Protein AF-A0A428SCX5-F1 (afdb_monomer_lite)

Radius of gyration: 56.38 Å; chains: 1; bounding box: 115×60×187 Å

Secondary structure (DSSP, 8-state):
---SHHHHHHHHHHHHHHHHHHHHHHH---TTGGGS-HHHHHHHHHH-TTTTS--TT---S-THHHH-HHHHHHHHHHHHHHHHHHHTTS---GGG----------PPPP-------------PPP---PPPPP------------PPPTHHHHHHHHHHHHHHHHHHHHHHHHHHHHHHHHHHHHHHHHHHHHHHHHHHHHHHHHHHHHHHHHHHHHHHHHHHHHHHHHHHHHHHHHHHHHHHHHHHHHHHHHHHHHHHHHHHHHHHHHHHHHHHHHHHHHTT-S-TT--HHHHHHHHHHHHHHHTT--

Organism: NCBI:txid131363

Sequence (310 aa):
MPTSASEQNTLLRARQLQRLNEKNEKEGPLPFIDKLMPEDLQLANLLEPNWKVVPEGEVDVPEEWTKRSGSLTSTLTHFRKSVKLLVNNQELPLDDIPETIEHISPEPTQTREGDKEGGNGYEGPLIEFSEPPKPTTRQGKAKTGASPSAKTFQDVLEANKEHQRRREVEGANHERQRRLEVEKQLADTTGKLRDLDLQWSGEKRALNDKLSQVSKELDKNTGERDQAIDRLNQATIQLYQTKDKLSQTTILLDETKKQLDNMTTELDQVKQAKERGEQRRQQGQIDPLLTDENYETLRMMMSKCKGRQG

pLDDT: mean 78.36, std 21.81, range [30.95, 98.38]

Structure (mmCIF, N/CA/C/O backbone):
data_AF-A0A428SCX5-F1
#
_entry.id   AF-A0A428SCX5-F1
#
loop_
_atom_site.group_PDB
_atom_site.id
_atom_site.type_symbol
_atom_site.label_atom_id
_atom_site.label_alt_id
_atom_site.label_comp_id
_atom_site.label_asym_id
_atom_site.label_entity_id
_atom_site.label_seq_id
_atom_site.pdbx_PDB_ins_code
_atom_site.Cartn_x
_atom_site.Cartn_y
_atom_site.Cartn_z
_atom_site.occupancy
_atom_site.B_iso_or_equiv
_atom_site.auth_seq_id
_atom_site.auth_comp_id
_atom_site.auth_asym_id
_atom_site.auth_atom_id
_atom_site.pdbx_PDB_model_num
ATOM 1 N N . MET A 1 1 ? -20.070 -6.154 -3.622 1.00 37.72 1 MET A N 1
ATOM 2 C CA . MET A 1 1 ? -20.464 -7.173 -4.619 1.00 37.72 1 MET A CA 1
ATOM 3 C C . MET A 1 1 ? -19.347 -7.235 -5.651 1.00 37.72 1 MET A C 1
ATOM 5 O O . MET A 1 1 ? -19.092 -6.183 -6.223 1.00 37.72 1 MET A O 1
ATOM 9 N N . PRO A 1 2 ? -18.641 -8.364 -5.838 1.00 45.22 2 PRO A N 1
ATOM 10 C CA . PRO A 1 2 ? -17.605 -8.480 -6.870 1.00 45.22 2 PRO A CA 1
ATOM 11 C C . PRO A 1 2 ? -18.250 -8.341 -8.255 1.00 45.22 2 PRO A C 1
ATOM 13 O O . PRO A 1 2 ? -19.275 -8.966 -8.533 1.00 45.22 2 PRO A O 1
ATOM 16 N N . THR A 1 3 ? -17.698 -7.460 -9.083 1.00 60.25 3 THR A N 1
ATOM 17 C CA . THR A 1 3 ? -18.345 -6.886 -10.273 1.00 60.25 3 THR A CA 1
ATOM 18 C C . THR A 1 3 ? -17.913 -7.530 -11.593 1.00 60.25 3 THR A C 1
ATOM 20 O O . THR A 1 3 ? -18.477 -7.196 -12.633 1.00 60.25 3 THR A O 1
ATOM 23 N N . SER A 1 4 ? -16.984 -8.495 -11.589 1.00 75.38 4 SER A N 1
ATOM 24 C CA . SER A 1 4 ? -16.571 -9.210 -12.807 1.00 75.38 4 SER A CA 1
ATOM 25 C C . SER A 1 4 ? -16.445 -10.730 -12.623 1.00 75.38 4 SER A C 1
ATOM 27 O O . SER A 1 4 ? -16.088 -11.230 -11.558 1.00 75.38 4 SER A O 1
ATOM 29 N N . ALA A 1 5 ? -16.706 -11.499 -13.688 1.00 79.62 5 ALA A N 1
ATOM 30 C CA . ALA A 1 5 ? -16.552 -12.962 -13.679 1.00 79.62 5 ALA A CA 1
ATOM 31 C C . ALA A 1 5 ? -15.101 -13.402 -13.371 1.00 79.62 5 ALA A C 1
ATOM 33 O O . ALA A 1 5 ? -14.867 -14.482 -12.830 1.00 79.62 5 ALA A O 1
ATOM 34 N N . SER A 1 6 ? -14.128 -12.541 -13.689 1.00 79.88 6 SER A N 1
ATOM 35 C CA . SER A 1 6 ? -12.705 -12.736 -13.392 1.00 79.88 6 SER A CA 1
ATOM 36 C C . SER A 1 6 ? -12.404 -12.636 -11.890 1.00 79.88 6 SER A C 1
ATOM 38 O O . SER A 1 6 ? -11.691 -13.478 -11.337 1.00 79.88 6 SER A O 1
ATOM 40 N N . GLU A 1 7 ? -12.998 -11.653 -11.203 1.00 84.06 7 GLU A N 1
ATOM 41 C CA . GLU A 1 7 ? -12.914 -11.516 -9.742 1.00 84.06 7 GLU A CA 1
ATOM 42 C C . GLU A 1 7 ? -13.479 -12.747 -9.044 1.00 84.06 7 GLU A C 1
ATOM 44 O O . GLU A 1 7 ? -12.801 -13.352 -8.220 1.00 84.06 7 GLU A O 1
ATOM 49 N N . GLN A 1 8 ? -14.685 -13.172 -9.429 1.00 84.25 8 GLN A N 1
ATOM 50 C CA . GLN A 1 8 ? -15.336 -14.342 -8.835 1.00 84.25 8 GLN A CA 1
ATOM 51 C C . GLN A 1 8 ? -14.493 -15.614 -8.996 1.00 84.25 8 GLN A C 1
ATOM 53 O O . GLN A 1 8 ? -14.392 -16.407 -8.062 1.00 84.25 8 GLN A O 1
ATOM 58 N N . ASN A 1 9 ? -13.834 -15.794 -10.148 1.00 87.38 9 ASN A N 1
ATOM 59 C CA . ASN A 1 9 ? -12.917 -16.915 -10.351 1.00 87.38 9 ASN A CA 1
ATOM 60 C C . ASN A 1 9 ? -11.699 -16.819 -9.424 1.00 87.38 9 ASN A C 1
ATOM 62 O O . ASN A 1 9 ? -11.298 -17.812 -8.829 1.00 87.38 9 ASN A O 1
ATOM 66 N N . THR A 1 10 ? -11.138 -15.622 -9.259 1.00 89.62 10 THR A N 1
ATOM 67 C CA . THR A 1 10 ? -9.970 -15.397 -8.397 1.00 89.62 10 THR A CA 1
ATOM 68 C C . THR A 1 10 ? -10.292 -15.669 -6.925 1.00 89.62 10 THR A C 1
ATOM 70 O O . THR A 1 10 ? -9.518 -16.350 -6.255 1.00 89.62 10 THR A O 1
ATOM 73 N N . LEU A 1 11 ? -11.460 -15.227 -6.445 1.00 89.44 11 LEU A N 1
ATOM 74 C CA . LEU A 1 11 ? -11.959 -15.519 -5.095 1.00 89.44 11 LEU A CA 1
ATOM 75 C C . LEU A 1 11 ? -12.198 -17.023 -4.893 1.00 89.44 11 LEU A C 1
ATOM 77 O O . LEU A 1 11 ? -11.752 -17.604 -3.906 1.00 89.44 11 LEU A O 1
ATOM 81 N N . LEU A 1 12 ? -12.812 -17.693 -5.873 1.00 90.06 12 LEU A N 1
ATOM 82 C CA . LEU A 1 12 ? -12.952 -19.151 -5.869 1.00 90.06 12 LEU A CA 1
ATOM 83 C C . LEU A 1 12 ? -11.586 -19.849 -5.760 1.00 90.06 12 LEU A C 1
ATOM 85 O O . LEU A 1 12 ? -11.424 -20.774 -4.963 1.00 90.06 12 LEU A O 1
ATOM 89 N N . ARG A 1 13 ? -10.584 -19.403 -6.530 1.00 91.44 13 ARG A N 1
ATOM 90 C CA . ARG A 1 13 ? -9.229 -19.968 -6.462 1.00 91.44 13 ARG A CA 1
ATOM 91 C C . ARG A 1 13 ? -8.576 -19.747 -5.103 1.00 91.44 13 ARG A C 1
ATOM 93 O O . ARG A 1 13 ? -7.965 -20.688 -4.610 1.00 91.44 13 ARG A O 1
ATOM 100 N N . ALA A 1 14 ? -8.745 -18.579 -4.482 1.00 91.62 14 ALA A N 1
ATOM 101 C CA . ALA A 1 14 ? -8.250 -18.326 -3.127 1.00 91.62 14 ALA A CA 1
ATOM 102 C C . ALA A 1 14 ? -8.775 -19.380 -2.136 1.00 91.62 14 ALA A C 1
ATOM 104 O O . ALA A 1 14 ? -7.983 -20.061 -1.479 1.00 91.62 14 ALA A O 1
ATOM 105 N N . ARG A 1 15 ? -10.096 -19.615 -2.131 1.00 91.25 15 ARG A N 1
ATOM 106 C CA . ARG A 1 15 ? -10.721 -20.627 -1.263 1.00 91.25 15 ARG A CA 1
ATOM 107 C C . ARG A 1 15 ? -10.217 -22.039 -1.547 1.00 91.25 15 ARG A C 1
ATOM 109 O O . ARG A 1 15 ? -9.933 -22.795 -0.621 1.00 91.25 15 ARG A O 1
ATOM 116 N N . GLN A 1 16 ? -10.076 -22.406 -2.821 1.00 92.31 16 GLN A N 1
ATOM 117 C CA . GLN A 1 16 ? -9.578 -23.728 -3.214 1.00 92.31 16 GLN A CA 1
ATOM 118 C C . GLN A 1 16 ? -8.120 -23.962 -2.790 1.00 92.31 16 GLN A C 1
ATOM 120 O O . GLN A 1 16 ? -7.786 -25.069 -2.374 1.00 92.31 16 GLN A O 1
ATOM 125 N N . LEU A 1 17 ? -7.253 -22.947 -2.859 1.00 93.19 17 LEU A N 1
ATOM 126 C CA . LEU A 1 17 ? -5.857 -23.058 -2.414 1.00 93.19 17 LEU A CA 1
ATOM 127 C C . LEU A 1 17 ? -5.756 -23.249 -0.895 1.00 93.19 17 LEU A C 1
ATOM 129 O O . LEU A 1 17 ? -4.982 -24.084 -0.431 1.00 93.19 17 LEU A O 1
ATOM 133 N N . GLN A 1 18 ? -6.584 -22.546 -0.121 1.00 91.81 18 GLN A N 1
ATOM 134 C CA . GLN A 1 18 ? -6.640 -22.718 1.335 1.00 91.81 18 GLN A CA 1
ATOM 135 C C . GLN A 1 18 ? -7.150 -24.108 1.729 1.00 91.81 18 GLN A C 1
ATOM 137 O O . GLN A 1 18 ? -6.578 -24.746 2.611 1.00 91.81 18 GLN A O 1
ATOM 142 N N . ARG A 1 19 ? -8.171 -24.623 1.031 1.00 90.38 19 ARG A N 1
ATOM 143 C CA . ARG A 1 19 ? -8.660 -25.997 1.233 1.00 90.38 19 ARG A CA 1
ATOM 144 C C . ARG A 1 19 ? -7.627 -27.046 0.853 1.00 90.38 19 ARG A C 1
ATOM 146 O O . ARG A 1 19 ? -7.509 -28.047 1.550 1.00 90.38 19 ARG A O 1
ATOM 153 N N . LEU A 1 20 ? -6.865 -26.827 -0.222 1.00 90.38 20 LEU A N 1
ATOM 154 C CA . LEU A 1 20 ? -5.768 -27.720 -0.598 1.00 90.38 20 LEU A CA 1
ATOM 155 C C . LEU A 1 20 ? -4.725 -27.801 0.530 1.00 90.38 20 LEU A C 1
ATOM 157 O O . LEU A 1 20 ? -4.280 -28.900 0.858 1.00 90.38 20 LEU A O 1
ATOM 161 N N . ASN A 1 21 ? -4.381 -26.669 1.154 1.00 90.69 21 ASN A N 1
ATOM 162 C CA . ASN A 1 21 ? -3.456 -26.650 2.287 1.00 90.69 21 ASN A CA 1
ATOM 163 C C . ASN A 1 21 ? -4.035 -27.332 3.536 1.00 90.69 21 ASN A C 1
ATOM 165 O O . ASN A 1 21 ? -3.363 -28.158 4.144 1.00 90.69 21 ASN A O 1
ATOM 169 N N . GLU A 1 22 ? -5.300 -27.075 3.883 1.00 91.38 22 GLU A N 1
ATOM 170 C CA . GLU A 1 22 ? -5.954 -27.773 5.001 1.00 91.38 22 GLU A CA 1
ATOM 171 C C . GLU A 1 22 ? -6.012 -29.292 4.763 1.00 91.38 22 GLU A C 1
ATOM 173 O O . GLU A 1 22 ? -5.801 -30.089 5.678 1.00 91.38 22 GLU A O 1
ATOM 178 N N . LYS A 1 23 ? -6.268 -29.713 3.520 1.00 88.62 23 LYS A N 1
ATOM 179 C CA . LYS A 1 23 ? -6.262 -31.127 3.140 1.00 88.62 23 LYS A CA 1
ATOM 180 C C . LYS A 1 23 ? -4.872 -31.743 3.298 1.00 88.62 23 LYS A C 1
ATOM 182 O O . LYS A 1 23 ? -4.767 -32.846 3.819 1.00 88.62 23 LYS A O 1
ATOM 187 N N . ASN A 1 24 ? -3.820 -31.021 2.918 1.00 89.56 24 ASN A N 1
ATOM 188 C CA . ASN A 1 24 ? -2.435 -31.437 3.136 1.00 89.56 24 ASN A CA 1
ATOM 189 C C . ASN A 1 24 ? -2.092 -31.600 4.627 1.00 89.56 24 ASN A C 1
ATOM 191 O O . ASN A 1 24 ? -1.436 -32.562 5.014 1.00 89.56 24 ASN A O 1
ATOM 195 N N . GLU A 1 25 ? -2.571 -30.697 5.482 1.00 89.19 25 GLU A N 1
ATOM 196 C CA . GLU A 1 25 ? -2.367 -30.795 6.933 1.00 89.19 25 GLU A CA 1
ATOM 197 C C . GLU A 1 25 ? -3.101 -31.996 7.555 1.00 89.19 25 GLU A C 1
ATOM 199 O O . GLU A 1 25 ? -2.597 -32.601 8.501 1.00 89.19 25 GLU A O 1
ATOM 204 N N . LYS A 1 26 ? -4.276 -32.365 7.025 1.00 88.50 26 LYS A N 1
ATOM 205 C CA . LYS A 1 26 ? -5.100 -33.472 7.545 1.00 88.50 26 LYS A CA 1
ATOM 206 C C . LYS A 1 26 ? -4.722 -34.846 6.992 1.00 88.50 26 LYS A C 1
ATOM 208 O O . LYS A 1 26 ? -4.730 -35.821 7.737 1.00 88.50 26 LYS A O 1
ATOM 213 N N . GLU A 1 27 ? -4.451 -34.937 5.693 1.00 85.19 27 GLU A N 1
ATOM 214 C CA . GLU A 1 27 ? -4.239 -36.204 4.975 1.00 85.19 27 GLU A CA 1
ATOM 215 C C . GLU A 1 27 ? -2.750 -36.528 4.764 1.00 85.19 27 GLU A C 1
ATOM 217 O O . GLU A 1 27 ? -2.411 -37.640 4.358 1.00 85.19 27 GLU A O 1
ATOM 222 N N . GLY A 1 28 ? -1.856 -35.590 5.091 1.00 78.38 28 GLY A N 1
ATOM 223 C CA . GLY A 1 28 ? -0.416 -35.716 4.893 1.00 78.38 28 GLY A CA 1
ATOM 224 C C . GLY A 1 28 ? 0.063 -35.094 3.574 1.00 78.38 28 GLY A C 1
ATOM 225 O O . GLY A 1 28 ? -0.740 -34.540 2.821 1.00 78.38 28 GLY A O 1
ATOM 226 N N . PRO A 1 29 ? 1.380 -35.166 3.291 1.00 85.19 29 PRO A N 1
ATOM 227 C CA . PRO A 1 29 ? 2.012 -34.450 2.187 1.00 85.19 29 PRO A CA 1
ATOM 228 C C . PRO A 1 29 ? 1.395 -34.828 0.835 1.00 85.19 29 PRO A C 1
ATOM 230 O O . PRO A 1 29 ? 1.652 -35.904 0.289 1.00 85.19 29 PRO A O 1
ATOM 233 N N . LEU A 1 30 ? 0.580 -33.923 0.296 1.00 87.19 30 LEU A N 1
ATOM 234 C CA . LEU A 1 30 ? -0.059 -34.073 -1.003 1.00 87.19 30 LEU A CA 1
ATOM 235 C C . LEU A 1 30 ? 0.962 -33.859 -2.133 1.00 87.19 30 LEU A C 1
ATOM 237 O O . LEU A 1 30 ? 1.891 -33.059 -2.000 1.00 87.19 30 LEU A O 1
ATOM 241 N N . PRO A 1 31 ? 0.791 -34.526 -3.287 1.00 84.31 31 PRO A N 1
ATOM 242 C CA . PRO A 1 31 ? 1.670 -34.319 -4.429 1.00 84.31 31 PRO A CA 1
ATOM 243 C C . PRO A 1 31 ? 1.669 -32.858 -4.891 1.00 84.31 31 PRO A C 1
ATOM 245 O O . PRO A 1 31 ? 0.610 -32.246 -5.027 1.00 84.31 31 PRO A O 1
ATOM 248 N N . PHE A 1 32 ? 2.859 -32.331 -5.192 1.00 87.75 32 PHE A N 1
ATOM 249 C CA . PHE A 1 32 ? 3.089 -30.984 -5.736 1.00 87.75 32 PHE A CA 1
ATOM 250 C C . PHE A 1 32 ? 2.731 -29.819 -4.799 1.00 87.75 32 PHE A C 1
ATOM 252 O O . PHE A 1 32 ? 2.790 -28.662 -5.224 1.00 87.75 32 PHE A O 1
ATOM 259 N N . ILE A 1 33 ? 2.372 -30.101 -3.541 1.00 87.81 33 ILE A N 1
ATOM 260 C CA . ILE A 1 33 ? 2.054 -29.075 -2.542 1.00 87.81 33 ILE A CA 1
ATOM 261 C C . ILE A 1 33 ? 3.259 -28.190 -2.210 1.00 87.81 33 ILE A C 1
ATOM 263 O O . ILE A 1 33 ? 3.086 -27.037 -1.847 1.00 87.81 33 ILE A O 1
ATOM 267 N N . ASP A 1 34 ? 4.474 -28.695 -2.419 1.00 86.19 34 ASP A N 1
ATOM 268 C CA . ASP A 1 34 ? 5.739 -27.964 -2.304 1.00 86.19 34 ASP A CA 1
ATOM 269 C C . ASP A 1 34 ? 5.796 -26.715 -3.196 1.00 86.19 34 ASP A C 1
ATOM 271 O O . ASP A 1 34 ? 6.578 -25.803 -2.948 1.00 86.19 34 ASP A O 1
ATOM 275 N N . LYS A 1 35 ? 4.950 -26.655 -4.228 1.00 88.12 35 LYS A N 1
ATOM 276 C CA . LYS A 1 35 ? 4.828 -25.497 -5.115 1.00 88.12 35 LYS A CA 1
ATOM 277 C C . LYS A 1 35 ? 3.885 -24.416 -4.592 1.00 88.12 35 LYS A C 1
ATOM 279 O O . LYS A 1 35 ? 3.907 -23.309 -5.133 1.00 88.12 35 LYS A O 1
ATOM 284 N N . LEU A 1 36 ? 3.023 -24.750 -3.630 1.00 91.31 36 LEU A N 1
ATOM 285 C CA . LEU A 1 36 ? 2.150 -23.801 -2.953 1.00 91.31 36 LEU A CA 1
ATOM 286 C C . LEU A 1 36 ? 2.979 -23.082 -1.896 1.00 91.31 36 LEU A C 1
ATOM 288 O O . LEU A 1 36 ? 3.345 -23.662 -0.877 1.00 91.31 36 LEU A O 1
ATOM 292 N N . MET A 1 37 ? 3.294 -21.823 -2.163 1.00 90.69 37 MET A N 1
ATOM 293 C CA . MET A 1 37 ? 4.168 -21.064 -1.288 1.00 90.69 37 MET A CA 1
ATOM 294 C C . MET A 1 37 ? 3.364 -20.412 -0.151 1.00 90.69 37 MET A C 1
ATOM 296 O O . MET A 1 37 ? 2.176 -20.120 -0.336 1.00 90.69 37 MET A O 1
ATOM 300 N N . PRO A 1 38 ? 3.977 -20.131 1.013 1.00 87.44 38 PRO A N 1
ATOM 301 C CA . PRO A 1 38 ? 3.312 -19.412 2.101 1.00 87.44 38 PRO A CA 1
ATOM 302 C C . PRO A 1 38 ? 2.702 -18.075 1.657 1.00 87.44 38 PRO A C 1
ATOM 304 O O . PRO A 1 38 ? 1.623 -17.701 2.114 1.00 87.44 38 PRO A O 1
ATOM 307 N N . GLU A 1 39 ? 3.338 -17.388 0.708 1.00 86.38 39 GLU A N 1
ATOM 308 C CA . GLU A 1 39 ? 2.860 -16.118 0.162 1.00 86.38 39 GLU A CA 1
ATOM 309 C C . GLU A 1 39 ? 1.544 -16.290 -0.614 1.00 86.38 39 GLU A C 1
ATOM 311 O O . GLU A 1 39 ? 0.665 -15.433 -0.553 1.00 86.38 39 GLU A O 1
ATOM 316 N N . ASP A 1 40 ? 1.350 -17.422 -1.300 1.00 90.38 40 ASP A N 1
ATOM 317 C CA . ASP A 1 40 ? 0.087 -17.714 -1.988 1.00 90.38 40 ASP A CA 1
ATOM 318 C C . ASP A 1 40 ? -1.069 -17.866 -0.994 1.00 90.38 40 ASP A C 1
ATOM 320 O O . ASP A 1 40 ? -2.193 -17.443 -1.273 1.00 90.38 40 ASP A O 1
ATOM 324 N N . LEU A 1 41 ? -0.788 -18.448 0.175 1.00 91.25 41 LEU A N 1
ATOM 325 C CA . LEU A 1 41 ? -1.759 -18.625 1.251 1.00 91.25 41 LEU A CA 1
ATOM 326 C C . LEU A 1 41 ? -2.098 -17.304 1.940 1.00 91.25 41 LEU A C 1
ATOM 328 O O . LEU A 1 41 ? -3.266 -17.074 2.254 1.00 91.25 41 LEU A O 1
ATOM 332 N N . GLN A 1 42 ? -1.115 -16.420 2.121 1.00 87.69 42 GLN A N 1
ATOM 333 C CA . GLN A 1 42 ? -1.349 -15.060 2.612 1.00 87.69 42 GLN A CA 1
ATOM 334 C C . GLN A 1 42 ? -2.263 -14.281 1.660 1.00 87.69 42 GLN A C 1
ATOM 336 O O . GLN A 1 42 ? -3.277 -13.736 2.095 1.00 87.69 42 GLN A O 1
ATOM 341 N N . LEU A 1 43 ? -1.970 -14.307 0.354 1.00 89.31 43 LEU A N 1
ATOM 342 C CA . LEU A 1 43 ? -2.807 -13.665 -0.664 1.00 89.31 43 LEU A CA 1
ATOM 343 C C . LEU A 1 43 ? -4.221 -14.254 -0.702 1.00 89.31 43 LEU A C 1
ATOM 345 O O . LEU A 1 43 ? -5.201 -13.518 -0.817 1.00 89.31 43 LEU A O 1
ATOM 349 N N . ALA A 1 44 ? -4.349 -15.576 -0.579 1.00 91.50 44 ALA A N 1
ATOM 350 C CA . ALA A 1 44 ? -5.651 -16.221 -0.503 1.00 91.50 44 ALA A CA 1
ATOM 351 C C . ALA A 1 44 ? -6.435 -15.801 0.755 1.00 91.50 44 ALA A C 1
ATOM 353 O O . ALA A 1 44 ? -7.634 -15.544 0.664 1.00 91.50 44 ALA A O 1
ATOM 354 N N . ASN A 1 45 ? -5.768 -15.682 1.909 1.00 90.62 45 ASN A N 1
ATOM 355 C CA . ASN A 1 45 ? -6.380 -15.256 3.173 1.00 90.62 45 ASN A CA 1
ATOM 356 C C . ASN A 1 45 ? -6.815 -13.792 3.168 1.00 90.62 45 ASN A C 1
ATOM 358 O O . ASN A 1 45 ? -7.853 -13.466 3.738 1.00 90.62 45 ASN A O 1
ATOM 362 N N . LEU A 1 46 ? -6.057 -12.932 2.490 1.00 87.94 46 LEU A N 1
ATOM 363 C CA . LEU A 1 46 ? -6.424 -11.535 2.294 1.00 87.94 46 LEU A CA 1
ATOM 364 C C . LEU A 1 46 ? -7.713 -11.401 1.471 1.00 87.94 46 LEU A C 1
ATOM 366 O O . LEU A 1 46 ? -8.576 -10.593 1.803 1.00 87.94 46 LEU A O 1
ATOM 370 N N . LEU A 1 47 ? -7.849 -12.200 0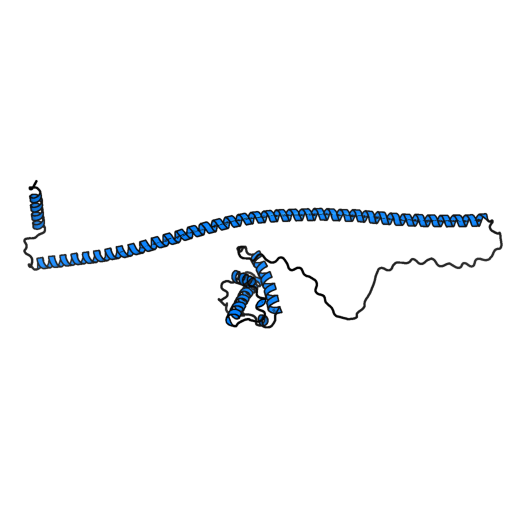.408 1.00 87.50 47 LEU A N 1
ATOM 371 C CA . LEU A 1 47 ? -9.013 -12.152 -0.477 1.00 87.50 47 LEU A CA 1
ATOM 372 C C . LEU A 1 47 ? -10.258 -12.813 0.124 1.00 87.50 47 LEU A C 1
ATOM 374 O O . LEU A 1 47 ? -11.355 -12.271 0.017 1.00 87.50 47 LEU A O 1
ATOM 378 N N . GLU A 1 48 ? -10.106 -13.986 0.736 1.00 87.31 48 GLU A N 1
ATOM 379 C CA . GLU A 1 48 ? -11.212 -14.787 1.268 1.00 87.31 48 GLU A CA 1
ATOM 380 C C . GLU A 1 48 ? -10.859 -15.312 2.673 1.00 87.31 48 GLU A C 1
ATOM 382 O O . GLU A 1 48 ? -10.492 -16.479 2.844 1.00 87.31 48 GLU A O 1
ATOM 387 N N . PRO A 1 49 ? -10.994 -14.476 3.719 1.00 85.56 49 PRO A N 1
ATOM 388 C CA . PRO A 1 49 ? -10.717 -14.892 5.097 1.00 85.56 49 PRO A CA 1
ATOM 389 C C . PRO A 1 49 ? -11.739 -15.918 5.620 1.00 85.56 49 PRO A C 1
ATOM 391 O O . PRO A 1 49 ? -11.440 -16.712 6.510 1.00 85.56 49 PRO A O 1
ATOM 394 N N . ASN A 1 50 ? -12.946 -15.949 5.041 1.00 85.31 50 ASN A N 1
ATOM 395 C CA . ASN A 1 50 ? -14.058 -16.815 5.456 1.00 85.31 50 ASN A CA 1
ATOM 396 C C . ASN A 1 50 ? -14.252 -18.041 4.545 1.00 85.31 50 ASN A C 1
ATOM 398 O O . ASN A 1 50 ? -15.368 -18.527 4.370 1.00 85.31 50 ASN A O 1
ATOM 402 N N . TRP A 1 51 ? -13.173 -18.579 3.981 1.00 85.25 51 TRP A N 1
ATOM 403 C CA . TRP A 1 51 ? -13.193 -19.664 2.987 1.00 85.25 51 TRP A CA 1
ATOM 404 C C . TRP A 1 51 ? -13.832 -20.988 3.427 1.00 85.25 51 TRP A C 1
ATOM 406 O O . TRP A 1 51 ? -14.176 -21.825 2.582 1.00 85.25 51 TRP A O 1
ATOM 416 N N . LYS A 1 52 ? -13.992 -21.184 4.742 1.00 82.94 52 LYS A N 1
ATOM 417 C CA . LYS A 1 52 ? -14.678 -22.341 5.339 1.00 82.94 52 LYS A CA 1
ATOM 418 C C . LYS A 1 52 ? -16.185 -22.327 5.090 1.00 82.94 52 LYS A C 1
ATOM 420 O O . LYS A 1 52 ? -16.820 -23.376 5.150 1.00 82.94 52 LYS A O 1
ATOM 425 N N . VAL A 1 53 ? -16.762 -21.158 4.816 1.00 80.06 53 VAL A N 1
ATOM 426 C CA . VAL A 1 53 ? -18.159 -21.046 4.400 1.00 80.06 53 VAL A CA 1
ATOM 427 C C . VAL A 1 53 ? -18.211 -21.393 2.917 1.00 80.06 53 VAL A C 1
ATOM 429 O O . VAL A 1 53 ? -17.747 -20.620 2.086 1.00 80.06 53 VAL A O 1
ATOM 432 N N . VAL A 1 54 ? -18.720 -22.582 2.592 1.00 76.06 54 VAL A N 1
ATOM 433 C CA . VAL A 1 54 ? -18.837 -23.063 1.209 1.00 76.06 54 VAL A CA 1
ATOM 434 C C . VAL A 1 54 ? -20.187 -22.620 0.636 1.00 76.06 54 VAL A C 1
ATOM 436 O O . VAL A 1 54 ? -21.219 -23.067 1.137 1.00 76.06 54 VAL A O 1
ATOM 439 N N . PRO A 1 55 ? -20.216 -21.764 -0.398 1.00 76.19 55 PRO A N 1
ATOM 440 C CA . PRO A 1 55 ? -21.432 -21.469 -1.146 1.00 76.19 55 PRO A CA 1
ATOM 441 C C . PRO A 1 55 ? -22.005 -22.728 -1.805 1.00 76.19 55 PRO A C 1
ATOM 443 O O . PRO A 1 55 ? -21.272 -23.602 -2.274 1.00 76.19 55 PRO A O 1
ATOM 446 N N . GLU A 1 56 ? -23.330 -22.824 -1.846 1.00 70.25 56 GLU A N 1
ATOM 447 C CA . GLU A 1 56 ? -24.039 -23.978 -2.398 1.00 70.25 56 GLU A CA 1
ATOM 448 C C . GLU A 1 56 ? -23.714 -24.162 -3.896 1.00 70.25 56 GLU A C 1
ATOM 450 O O . GLU A 1 56 ? -23.864 -23.238 -4.694 1.00 70.25 56 GLU A O 1
ATOM 455 N N . GLY A 1 57 ? -23.229 -25.352 -4.275 1.00 72.69 57 GLY A N 1
ATOM 456 C CA . GLY A 1 57 ? -22.827 -25.678 -5.653 1.00 72.69 57 GLY A CA 1
ATOM 457 C C . GLY A 1 57 ? -21.383 -25.317 -6.035 1.00 72.69 57 GLY A C 1
ATOM 458 O O . GLY A 1 57 ? -20.998 -25.506 -7.189 1.00 72.69 57 GLY A O 1
ATOM 459 N N . GLU A 1 58 ? -20.566 -24.821 -5.099 1.00 79.12 58 GLU A N 1
ATOM 460 C CA . GLU A 1 58 ? -19.160 -24.501 -5.360 1.00 79.12 58 GLU A CA 1
ATOM 461 C C . GLU A 1 58 ? -18.288 -25.759 -5.506 1.00 79.12 58 GLU A C 1
ATOM 463 O O . GLU A 1 58 ? -18.292 -26.650 -4.656 1.00 79.12 58 GLU A O 1
ATOM 468 N N . VAL A 1 59 ? -17.513 -25.817 -6.593 1.00 77.69 59 VAL A N 1
ATOM 469 C CA . VAL A 1 59 ? -16.593 -26.926 -6.882 1.00 77.69 59 VAL A CA 1
ATOM 470 C C . VAL A 1 59 ? -15.429 -26.905 -5.890 1.00 77.69 59 VAL A C 1
ATOM 472 O O . VAL A 1 59 ? -14.758 -25.881 -5.735 1.00 77.69 59 VAL A O 1
ATOM 475 N N . ASP A 1 60 ? -15.175 -28.049 -5.252 1.00 80.81 60 ASP A N 1
ATOM 476 C CA . ASP A 1 60 ? -14.075 -28.233 -4.301 1.00 80.81 60 ASP A CA 1
ATOM 477 C C . ASP A 1 60 ? -12.688 -28.203 -4.988 1.00 80.81 60 ASP A C 1
ATOM 479 O O . ASP A 1 60 ? -12.555 -27.819 -6.153 1.00 80.81 60 ASP A O 1
ATOM 483 N N . VAL A 1 61 ? -11.626 -28.576 -4.272 1.00 83.56 61 VAL A N 1
ATOM 484 C CA . VAL A 1 61 ? -10.255 -28.612 -4.801 1.00 83.56 61 VAL A CA 1
ATOM 485 C C . VAL A 1 61 ? -10.168 -29.488 -6.067 1.00 83.56 61 VAL A C 1
ATOM 487 O O . VAL A 1 61 ? -10.462 -30.684 -6.001 1.00 83.56 61 VAL A O 1
ATOM 490 N N . PRO A 1 62 ? -9.728 -28.947 -7.222 1.00 87.50 62 PRO A N 1
ATOM 491 C CA . PRO A 1 62 ? -9.596 -29.729 -8.447 1.00 87.50 62 PRO A CA 1
ATOM 492 C C . PRO A 1 62 ? -8.600 -30.885 -8.293 1.00 87.50 62 PRO A C 1
ATOM 494 O O . PRO A 1 62 ? -7.430 -30.670 -7.983 1.00 87.50 62 PRO A O 1
ATOM 497 N N . GLU A 1 63 ? -9.026 -32.112 -8.604 1.00 85.31 63 GLU A N 1
ATOM 498 C CA . GLU A 1 63 ? -8.167 -33.305 -8.505 1.00 85.31 63 GLU A CA 1
ATOM 499 C C . GLU A 1 63 ? -6.918 -33.236 -9.400 1.00 85.31 63 GLU A C 1
ATOM 501 O O . GLU A 1 63 ? -5.895 -33.854 -9.116 1.00 85.31 63 GLU A O 1
ATOM 506 N N . GLU A 1 64 ? -6.968 -32.468 -10.489 1.00 86.81 64 GLU A N 1
ATOM 507 C CA . GLU A 1 64 ? -5.826 -32.288 -11.392 1.00 86.81 64 GLU A CA 1
ATOM 508 C C . GLU A 1 64 ? -4.620 -31.633 -10.700 1.00 86.81 64 GLU A C 1
ATOM 510 O O . GLU A 1 64 ? -3.487 -31.825 -11.141 1.00 86.81 64 GLU A O 1
ATOM 515 N N . TRP A 1 65 ? -4.830 -30.903 -9.598 1.00 88.19 65 TRP A N 1
ATOM 516 C CA . TRP A 1 65 ? -3.747 -30.271 -8.840 1.00 88.19 65 TRP A CA 1
ATOM 517 C C . TRP A 1 65 ? -2.867 -31.285 -8.113 1.00 88.19 65 TRP A C 1
ATOM 519 O O . TRP A 1 65 ? -1.668 -31.053 -7.990 1.00 88.19 65 TRP A O 1
ATOM 529 N N . THR A 1 66 ? -3.429 -32.427 -7.709 1.00 83.94 66 THR A N 1
ATOM 530 C CA . THR A 1 66 ? -2.679 -33.525 -7.081 1.00 83.94 66 THR A CA 1
ATOM 531 C C . THR A 1 66 ? -2.236 -34.587 -8.091 1.00 83.94 66 THR A C 1
ATOM 533 O O . THR A 1 66 ? -1.353 -35.386 -7.792 1.00 83.94 66 THR A O 1
ATOM 536 N N . LYS A 1 67 ? -2.796 -34.593 -9.310 1.00 86.62 67 LYS A N 1
ATOM 537 C CA . LYS A 1 67 ? -2.426 -35.537 -10.383 1.00 86.62 67 LYS A CA 1
ATOM 538 C C . LYS A 1 67 ? -1.353 -35.002 -11.333 1.00 86.62 67 LYS A C 1
ATOM 540 O O . LYS A 1 67 ? -0.546 -35.783 -11.834 1.00 86.62 67 LYS A O 1
ATOM 545 N N . ARG A 1 68 ? -1.334 -33.694 -11.621 1.00 87.81 68 ARG A N 1
ATOM 546 C CA . ARG A 1 68 ? -0.445 -33.086 -12.628 1.00 87.81 68 ARG A CA 1
ATOM 547 C C . ARG A 1 68 ? 0.280 -31.867 -12.077 1.00 87.81 68 ARG A C 1
ATOM 549 O O . ARG A 1 68 ? -0.315 -30.812 -11.862 1.00 87.81 68 ARG A O 1
ATOM 556 N N . SER A 1 69 ? 1.605 -31.965 -12.005 1.00 81.50 69 SER A N 1
ATOM 557 C CA . SER A 1 69 ? 2.469 -30.902 -11.480 1.00 81.50 69 SER A CA 1
ATOM 558 C C . SER A 1 69 ? 2.307 -29.555 -12.202 1.00 81.50 69 SER A C 1
ATOM 560 O O . SER A 1 69 ? 2.455 -28.508 -11.572 1.00 81.50 69 SER A O 1
ATOM 562 N N . GLY A 1 70 ? 1.994 -29.563 -13.504 1.00 82.88 70 GLY A N 1
ATOM 563 C CA . GLY A 1 70 ? 1.781 -28.354 -14.306 1.00 82.88 70 GLY A CA 1
ATOM 564 C C . GLY A 1 70 ? 0.435 -27.667 -14.058 1.00 82.88 70 GLY A C 1
ATOM 565 O O . GLY A 1 70 ? 0.321 -26.461 -14.274 1.00 82.88 70 GLY A O 1
ATOM 566 N N . SER A 1 71 ? -0.572 -28.396 -13.563 1.00 88.81 71 SER A N 1
ATOM 567 C CA . SER A 1 71 ? -1.909 -27.839 -13.333 1.00 88.81 71 SER A CA 1
ATOM 568 C C . SER A 1 71 ? -1.906 -26.856 -12.164 1.00 88.81 71 SER A C 1
ATOM 570 O O . SER A 1 71 ? -2.444 -25.753 -12.285 1.00 88.81 71 SER A O 1
ATOM 572 N N . LEU A 1 72 ? -1.268 -27.230 -11.051 1.00 88.69 72 LEU A N 1
ATOM 573 C CA . LEU A 1 72 ? -1.147 -26.360 -9.883 1.00 88.69 72 LEU A CA 1
ATOM 574 C C . LEU A 1 72 ? -0.249 -25.157 -10.193 1.00 88.69 72 LEU A C 1
ATOM 576 O O . LEU A 1 72 ? -0.648 -24.024 -9.955 1.00 88.69 72 LEU A O 1
ATOM 580 N N . THR A 1 73 ? 0.907 -25.371 -10.832 1.00 87.81 73 THR A N 1
ATOM 581 C CA . THR A 1 73 ? 1.821 -24.277 -11.212 1.00 87.81 73 THR A CA 1
ATOM 582 C C . THR A 1 73 ? 1.161 -23.251 -12.135 1.00 87.81 73 THR A C 1
ATOM 584 O O . THR A 1 73 ? 1.285 -22.046 -11.910 1.00 87.81 73 THR A O 1
ATOM 587 N N . SER A 1 74 ? 0.429 -23.706 -13.158 1.00 89.56 74 SER A N 1
ATOM 588 C CA . SER A 1 74 ? -0.307 -22.804 -14.050 1.00 89.56 74 SER A CA 1
ATOM 589 C C . SER A 1 74 ? -1.386 -22.026 -13.293 1.00 89.56 74 SER A C 1
ATOM 591 O O . SER A 1 74 ? -1.500 -20.810 -13.466 1.00 89.56 74 SER A O 1
ATOM 593 N N . THR A 1 75 ? -2.121 -22.693 -12.396 1.00 90.81 75 THR A N 1
ATOM 594 C CA . THR A 1 75 ? -3.150 -22.048 -11.568 1.00 90.81 75 THR A CA 1
ATOM 595 C C . THR A 1 75 ? -2.539 -20.988 -10.653 1.00 90.81 75 THR A C 1
ATOM 597 O O . THR A 1 75 ? -3.008 -19.856 -10.669 1.00 90.81 75 THR A O 1
ATOM 600 N N . LEU A 1 76 ? -1.463 -21.300 -9.927 1.00 91.44 76 LEU A N 1
ATOM 601 C CA . LEU A 1 76 ? -0.765 -20.346 -9.056 1.00 91.44 76 LEU A CA 1
ATOM 602 C C . LEU A 1 76 ? -0.238 -19.140 -9.839 1.00 91.44 76 LEU A C 1
ATOM 604 O O . LEU A 1 76 ? -0.391 -18.001 -9.410 1.00 91.44 76 LEU A O 1
ATOM 608 N N . THR A 1 77 ? 0.311 -19.365 -11.036 1.00 90.62 77 THR A N 1
ATOM 609 C CA . THR A 1 77 ? 0.785 -18.277 -11.907 1.00 90.62 77 THR A CA 1
ATOM 610 C C . THR A 1 77 ? -0.346 -17.320 -12.285 1.00 90.62 77 THR A C 1
ATOM 612 O O . THR A 1 77 ? -0.179 -16.101 -12.220 1.00 90.62 77 THR A O 1
ATOM 615 N N . HIS A 1 78 ? -1.506 -17.857 -12.673 1.00 90.44 78 HIS A N 1
ATOM 616 C CA . HIS A 1 78 ? -2.677 -17.048 -13.019 1.00 90.44 78 HIS A CA 1
ATOM 617 C C . HIS A 1 78 ? -3.294 -16.380 -11.793 1.00 90.44 78 HIS A C 1
ATOM 619 O O . HIS A 1 78 ? -3.668 -15.211 -11.870 1.00 90.44 78 HIS A O 1
ATOM 625 N N . PHE A 1 79 ? -3.357 -17.092 -10.669 1.00 92.62 79 PHE A N 1
ATOM 626 C CA . PHE A 1 79 ? -3.844 -16.575 -9.399 1.00 92.62 79 PHE A CA 1
ATOM 627 C C . PHE A 1 79 ? -3.021 -15.360 -8.975 1.00 92.62 79 PHE A C 1
ATOM 629 O O . PHE A 1 79 ? -3.574 -14.272 -8.891 1.00 92.62 79 PHE A O 1
ATOM 636 N N . ARG A 1 80 ? -1.693 -15.488 -8.864 1.00 91.69 80 ARG A N 1
ATOM 637 C CA . ARG A 1 80 ? -0.785 -14.382 -8.507 1.00 91.69 80 ARG A CA 1
ATOM 638 C C . ARG A 1 80 ? -0.962 -13.162 -9.411 1.00 91.69 80 ARG A C 1
ATOM 640 O O . ARG A 1 80 ? -1.023 -12.038 -8.922 1.00 91.69 80 ARG A O 1
ATOM 647 N N . LYS A 1 81 ? -1.063 -13.363 -10.731 1.00 88.19 81 LYS A N 1
ATOM 648 C CA . LYS A 1 81 ? -1.309 -12.268 -11.688 1.00 88.19 81 LYS A CA 1
ATOM 649 C C . LYS A 1 81 ? -2.664 -11.601 -11.456 1.00 88.19 81 LYS A C 1
ATOM 651 O O . LYS A 1 81 ? -2.744 -10.379 -11.471 1.00 88.19 81 LYS A O 1
ATOM 656 N N . SER A 1 82 ? -3.707 -12.394 -11.231 1.00 85.69 82 SER A N 1
ATOM 657 C CA . SER A 1 82 ? -5.066 -11.891 -11.024 1.00 85.69 82 SER A CA 1
ATOM 658 C C . SER A 1 82 ? -5.182 -11.155 -9.693 1.00 85.69 82 SER A C 1
ATOM 660 O O . SER A 1 82 ? -5.700 -10.048 -9.673 1.00 85.69 82 SER A O 1
ATOM 662 N N . VAL A 1 83 ? -4.605 -11.687 -8.610 1.00 87.50 83 VAL A N 1
ATOM 663 C CA . VAL A 1 83 ? -4.541 -10.998 -7.314 1.00 87.50 83 VAL A CA 1
ATOM 664 C C . VAL A 1 83 ? -3.799 -9.674 -7.438 1.00 87.50 83 VAL A C 1
ATOM 666 O O . VAL A 1 83 ? -4.314 -8.666 -6.976 1.00 87.50 83 VAL A O 1
ATOM 669 N N . LYS A 1 84 ? -2.655 -9.629 -8.135 1.00 84.81 84 LYS A N 1
ATOM 670 C CA . LYS A 1 84 ? -1.956 -8.360 -8.400 1.00 84.81 84 LYS A CA 1
ATOM 671 C C . LYS A 1 84 ? -2.851 -7.354 -9.120 1.00 84.81 84 LYS A C 1
ATOM 673 O O . LYS A 1 84 ? -2.848 -6.191 -8.753 1.00 84.81 84 LYS A O 1
ATOM 678 N N . LEU A 1 85 ? -3.637 -7.782 -10.106 1.00 82.19 85 LEU A N 1
ATOM 679 C CA . LEU A 1 85 ? -4.579 -6.891 -10.791 1.00 82.19 85 LEU A CA 1
ATOM 680 C C . LEU A 1 85 ? -5.722 -6.424 -9.879 1.00 82.19 85 LEU A C 1
ATOM 682 O O . LEU A 1 85 ? -6.159 -5.288 -10.009 1.00 82.19 85 LEU A O 1
ATOM 686 N N . LEU A 1 86 ? -6.205 -7.267 -8.965 1.00 80.31 86 LEU A N 1
ATOM 687 C CA . LEU A 1 86 ? -7.266 -6.898 -8.022 1.00 80.31 86 LEU A CA 1
ATOM 688 C C . LEU A 1 86 ? -6.765 -5.950 -6.934 1.00 80.31 86 LEU A C 1
ATOM 690 O O . LEU A 1 86 ? -7.400 -4.934 -6.682 1.00 80.31 86 LEU A O 1
ATOM 694 N N . VAL A 1 87 ? -5.599 -6.239 -6.359 1.00 73.88 87 VAL A N 1
ATOM 695 C CA . VAL A 1 87 ? -4.950 -5.418 -5.328 1.00 73.88 87 VAL A CA 1
ATOM 696 C C . VAL A 1 87 ? -4.453 -4.090 -5.903 1.00 73.88 87 VAL A C 1
ATOM 698 O O . VAL A 1 87 ? -4.503 -3.081 -5.224 1.00 73.88 87 VAL A O 1
ATOM 701 N N . ASN A 1 88 ? -4.036 -4.035 -7.171 1.00 67.12 88 ASN A N 1
ATOM 702 C CA . ASN A 1 88 ? -3.634 -2.771 -7.798 1.00 67.12 88 ASN A CA 1
ATOM 703 C C . ASN A 1 88 ? -4.837 -1.895 -8.218 1.00 67.12 88 ASN A C 1
ATOM 705 O O . ASN A 1 88 ? -4.658 -0.720 -8.518 1.00 67.12 88 ASN A O 1
ATOM 709 N N . ASN A 1 89 ? -6.053 -2.460 -8.254 1.00 58.22 89 ASN A N 1
ATOM 710 C CA . ASN A 1 89 ? -7.299 -1.751 -8.581 1.00 58.22 89 ASN A CA 1
ATOM 711 C C . ASN A 1 89 ? -8.182 -1.459 -7.349 1.00 58.22 89 ASN A C 1
ATOM 713 O O . ASN A 1 89 ? -9.113 -0.661 -7.448 1.00 58.22 89 ASN A O 1
ATOM 717 N N . GLN A 1 90 ? -7.921 -2.091 -6.203 1.00 48.56 90 GLN A N 1
ATOM 718 C CA . GLN A 1 90 ? -8.522 -1.766 -4.910 1.00 48.56 90 GLN A CA 1
ATOM 719 C C . GLN A 1 90 ? -7.441 -1.177 -4.007 1.00 48.56 90 GLN A C 1
ATOM 721 O O . GLN A 1 90 ? -6.493 -1.876 -3.677 1.00 48.56 90 GLN A O 1
ATOM 726 N N . GLU A 1 91 ? -7.600 0.074 -3.568 1.00 43.56 91 GLU A N 1
ATOM 727 C CA . GLU A 1 91 ? -6.841 0.636 -2.442 1.00 43.56 91 GLU A CA 1
ATOM 728 C C . GLU A 1 91 ? -7.088 -0.219 -1.184 1.00 43.56 91 GLU A C 1
ATOM 730 O O . GLU A 1 91 ? -8.004 0.032 -0.401 1.00 43.56 91 GLU A O 1
ATOM 735 N N . LEU A 1 92 ? -6.302 -1.279 -1.016 1.00 44.00 92 LEU A N 1
ATOM 736 C CA . LEU A 1 92 ? -6.222 -2.091 0.191 1.00 44.00 92 LEU A CA 1
ATOM 737 C C . LEU A 1 92 ? -4.842 -1.884 0.834 1.00 44.00 92 LEU A C 1
ATOM 739 O O . LEU A 1 92 ? -3.869 -1.644 0.117 1.00 44.00 92 LEU A O 1
ATOM 743 N N . PRO A 1 93 ? -4.746 -1.934 2.176 1.00 39.81 93 PRO A N 1
ATOM 744 C CA . PRO A 1 93 ? -3.554 -1.523 2.913 1.00 39.81 93 PRO A CA 1
ATOM 745 C C . PRO A 1 93 ? -2.331 -2.353 2.510 1.00 39.81 93 PRO A C 1
ATOM 747 O O . PRO A 1 93 ? -2.363 -3.581 2.545 1.00 39.81 93 PRO A O 1
ATOM 750 N N . LEU A 1 94 ? -1.256 -1.662 2.135 1.00 45.50 94 LEU A N 1
ATOM 751 C CA . LEU A 1 94 ? -0.016 -2.206 1.568 1.00 45.50 94 LEU A CA 1
ATOM 752 C C . LEU A 1 94 ? 0.924 -2.881 2.586 1.00 45.50 94 LEU A C 1
ATOM 754 O O . LEU A 1 94 ? 2.034 -3.252 2.221 1.00 45.50 94 LEU A O 1
ATOM 758 N N . ASP A 1 95 ? 0.505 -3.067 3.837 1.00 42.75 95 ASP A N 1
ATOM 759 C CA . ASP A 1 95 ? 1.429 -3.419 4.924 1.00 42.75 95 ASP A CA 1
ATOM 760 C C . ASP A 1 95 ? 1.801 -4.915 5.018 1.00 42.75 95 ASP A C 1
ATOM 762 O O . ASP A 1 95 ? 2.708 -5.250 5.773 1.00 42.75 95 ASP A O 1
ATOM 766 N N . ASP A 1 96 ? 1.170 -5.809 4.243 1.00 41.84 96 ASP A N 1
ATOM 767 C CA . ASP A 1 96 ? 1.381 -7.271 4.349 1.00 41.84 96 ASP A CA 1
ATOM 768 C C . ASP A 1 96 ? 1.789 -7.965 3.029 1.00 41.84 96 ASP A C 1
ATOM 770 O O . ASP A 1 96 ? 1.683 -9.187 2.902 1.00 41.84 96 ASP A O 1
ATOM 774 N N . ILE A 1 97 ? 2.267 -7.231 2.015 1.00 49.56 97 ILE A N 1
ATOM 775 C CA . ILE A 1 97 ? 2.771 -7.860 0.779 1.00 49.56 97 ILE A CA 1
ATOM 776 C C . ILE A 1 97 ? 4.276 -8.140 0.931 1.00 49.56 97 ILE A C 1
ATOM 778 O O . ILE A 1 97 ? 5.049 -7.188 1.028 1.00 49.56 97 ILE A O 1
ATOM 782 N N . PRO A 1 98 ? 4.738 -9.407 0.907 1.00 41.25 98 PRO A N 1
ATOM 783 C CA . PRO A 1 98 ? 6.162 -9.712 0.966 1.00 41.25 98 PRO A CA 1
ATOM 784 C C . PRO A 1 98 ? 6.883 -9.159 -0.268 1.00 41.25 98 PRO A C 1
ATOM 786 O O . PRO A 1 98 ? 6.662 -9.562 -1.415 1.00 41.25 98 PRO A O 1
ATOM 789 N N . GLU A 1 99 ? 7.757 -8.198 0.003 1.00 48.25 99 GLU A N 1
ATOM 790 C CA . GLU A 1 99 ? 8.565 -7.435 -0.938 1.00 48.25 99 GLU A CA 1
ATOM 791 C C . GLU A 1 99 ? 9.734 -8.294 -1.452 1.00 48.25 99 GLU A C 1
ATOM 793 O O . GLU A 1 99 ? 10.890 -8.106 -1.087 1.00 48.25 99 GLU A O 1
ATOM 798 N N . THR A 1 100 ? 9.465 -9.336 -2.246 1.00 47.50 100 THR A N 1
ATOM 799 C CA . THR A 1 100 ? 10.546 -10.099 -2.899 1.00 47.50 100 THR A CA 1
ATOM 800 C C . THR A 1 100 ? 10.090 -10.772 -4.190 1.00 47.50 100 THR A C 1
ATOM 802 O O . THR A 1 100 ? 9.920 -11.985 -4.251 1.00 47.50 100 THR A O 1
ATOM 805 N N . ILE A 1 101 ? 9.931 -10.001 -5.269 1.00 42.69 101 ILE A N 1
ATOM 806 C CA . ILE A 1 101 ? 10.045 -10.557 -6.628 1.00 42.69 101 ILE A CA 1
ATOM 807 C C . ILE A 1 101 ? 10.807 -9.568 -7.519 1.00 42.69 101 ILE A C 1
ATOM 809 O O . ILE A 1 101 ? 10.256 -9.006 -8.460 1.00 42.69 101 ILE A O 1
ATOM 813 N N . GLU A 1 102 ? 12.099 -9.402 -7.250 1.00 43.62 102 GLU A N 1
ATOM 814 C CA . GLU A 1 102 ? 13.077 -9.039 -8.276 1.00 43.62 102 GLU A CA 1
ATOM 815 C C . GLU A 1 102 ? 14.245 -10.022 -8.201 1.00 43.62 102 GLU A C 1
ATOM 817 O O . GLU A 1 102 ? 15.081 -9.936 -7.312 1.00 43.62 102 GLU A O 1
ATOM 822 N N . HIS A 1 103 ? 14.220 -11.014 -9.098 1.00 44.91 103 HIS A N 1
ATOM 823 C CA . HIS A 1 103 ? 15.361 -11.693 -9.730 1.00 44.91 103 HIS A CA 1
ATOM 824 C C . HIS A 1 103 ? 14.973 -13.112 -10.149 1.00 44.91 103 HIS A C 1
ATOM 826 O O . HIS A 1 103 ? 15.228 -14.084 -9.446 1.00 44.91 103 HIS A O 1
ATOM 832 N N . ILE A 1 104 ? 14.426 -13.245 -11.358 1.00 33.69 104 ILE A N 1
ATOM 833 C CA . ILE A 1 104 ? 14.671 -14.442 -12.168 1.00 33.69 104 ILE A CA 1
ATOM 834 C C . ILE A 1 104 ? 15.081 -13.952 -13.555 1.00 33.69 104 ILE A C 1
ATOM 836 O O . ILE A 1 104 ? 14.256 -13.601 -14.395 1.00 33.69 104 ILE A O 1
ATOM 840 N N . SER A 1 105 ? 16.397 -13.872 -13.730 1.00 33.25 105 SER A N 1
ATOM 841 C CA . SER A 1 105 ? 17.065 -13.747 -15.021 1.00 33.25 105 SER A CA 1
ATOM 842 C C . SER A 1 105 ? 16.833 -15.040 -15.816 1.00 33.25 105 SER A C 1
ATOM 844 O O . SER A 1 105 ? 17.027 -16.116 -15.245 1.00 33.25 105 SER A O 1
ATOM 846 N N . PRO A 1 106 ? 16.416 -15.003 -17.092 1.00 35.53 106 PRO A N 1
ATOM 847 C CA . PRO A 1 106 ? 16.339 -16.212 -17.896 1.00 35.53 106 PRO A CA 1
ATOM 848 C C . PRO A 1 106 ? 17.700 -16.479 -18.555 1.00 35.53 106 PRO A C 1
ATOM 850 O O . PRO A 1 106 ? 18.084 -15.787 -19.496 1.00 35.53 106 PRO A O 1
ATOM 853 N N . GLU A 1 107 ? 18.424 -17.497 -18.083 1.00 31.61 107 GLU A N 1
ATOM 854 C CA . GLU A 1 107 ? 19.486 -18.131 -18.877 1.00 31.61 107 GLU A CA 1
ATOM 855 C C . GLU A 1 107 ? 18.891 -19.179 -19.843 1.00 31.61 107 GLU A C 1
ATOM 857 O O . GLU A 1 107 ? 17.841 -19.769 -19.564 1.00 31.61 107 GLU A O 1
ATOM 862 N N . PRO A 1 108 ? 19.521 -19.396 -21.012 1.00 35.81 108 PRO A N 1
ATOM 863 C CA . PRO A 1 108 ? 18.876 -19.980 -22.177 1.00 35.81 108 PRO A CA 1
ATOM 864 C C . PRO A 1 108 ? 18.872 -21.509 -22.122 1.00 35.81 108 PRO A C 1
ATOM 866 O O . PRO A 1 108 ? 19.912 -22.159 -22.027 1.00 35.81 108 PRO A O 1
ATOM 869 N N . THR A 1 109 ? 17.689 -22.108 -22.260 1.00 32.34 109 THR A N 1
ATOM 870 C CA . THR A 1 109 ? 17.575 -23.554 -22.465 1.00 32.34 109 THR A CA 1
ATOM 871 C C . THR A 1 109 ? 17.815 -23.894 -23.932 1.00 32.34 109 THR A C 1
ATOM 873 O O . THR A 1 109 ? 17.084 -23.472 -24.827 1.00 32.34 109 THR A O 1
ATOM 876 N N . GLN A 1 110 ? 18.861 -24.688 -24.142 1.00 38.56 110 GLN A N 1
ATOM 877 C CA . GLN A 1 110 ? 19.160 -25.419 -25.364 1.00 38.56 110 GLN A CA 1
ATOM 878 C C . GLN A 1 110 ? 17.952 -26.261 -25.794 1.00 38.56 110 GLN A C 1
ATOM 880 O O . GLN A 1 110 ? 17.430 -27.053 -25.011 1.00 38.56 110 GLN A O 1
ATOM 885 N N . THR A 1 111 ? 17.556 -26.148 -27.058 1.00 32.59 111 THR A N 1
ATOM 886 C CA . THR A 1 111 ? 16.756 -27.172 -27.737 1.00 32.59 111 THR A CA 1
ATOM 887 C C . THR A 1 111 ? 17.587 -27.771 -28.861 1.00 32.59 111 THR A C 1
ATOM 889 O O . THR A 1 111 ? 18.085 -27.084 -29.751 1.00 32.59 111 THR A O 1
ATOM 892 N N . ARG A 1 112 ? 17.779 -29.082 -28.736 1.00 30.95 112 ARG A N 1
ATOM 893 C CA . ARG A 1 112 ? 18.335 -30.012 -29.711 1.00 30.95 112 ARG A CA 1
ATOM 894 C C . ARG A 1 112 ? 17.161 -30.817 -30.283 1.00 30.95 112 ARG A C 1
ATOM 896 O O . ARG A 1 112 ? 16.199 -31.059 -29.560 1.00 30.95 112 ARG A O 1
ATOM 903 N N . GLU A 1 113 ? 17.357 -31.292 -31.514 1.00 33.91 113 GLU A N 1
ATOM 904 C CA . GLU A 1 113 ? 16.512 -32.198 -32.319 1.00 33.91 113 GLU A CA 1
ATOM 905 C C . GLU A 1 113 ? 15.361 -31.487 -33.044 1.00 33.91 113 GLU A C 1
ATOM 907 O O . GLU A 1 113 ? 14.616 -30.721 -32.454 1.00 33.91 113 GLU A O 1
ATOM 912 N N . GLY A 1 114 ? 15.136 -31.659 -34.341 1.00 32.78 114 GLY A N 1
ATOM 913 C CA . GLY A 1 114 ? 15.720 -32.529 -35.352 1.00 32.78 114 GLY A CA 1
ATOM 914 C C . GLY A 1 114 ? 14.861 -32.377 -36.614 1.00 32.78 114 GLY A C 1
ATOM 915 O O . GLY A 1 114 ? 13.652 -32.184 -36.515 1.00 32.78 114 GLY A O 1
ATOM 916 N N . ASP A 1 115 ? 15.525 -32.378 -37.764 1.00 35.38 115 ASP A N 1
ATOM 917 C CA . ASP A 1 115 ? 15.070 -32.700 -39.120 1.00 35.38 115 ASP A CA 1
ATOM 918 C C . ASP A 1 115 ? 13.580 -32.552 -39.479 1.00 35.38 115 ASP A C 1
ATOM 920 O O . ASP A 1 115 ? 12.728 -33.341 -39.066 1.00 35.38 115 ASP A O 1
ATOM 924 N N . LYS A 1 116 ? 13.310 -31.644 -40.428 1.00 41.09 116 LYS A N 1
ATOM 925 C CA . LYS A 1 116 ? 12.502 -31.962 -41.615 1.00 41.09 116 LYS A CA 1
ATOM 926 C C . LYS A 1 116 ? 12.748 -30.979 -42.758 1.00 41.09 116 LYS A C 1
ATOM 928 O O . LYS A 1 116 ? 12.704 -29.764 -42.600 1.00 41.09 116 LYS A O 1
ATOM 933 N N . GLU A 1 117 ? 13.022 -31.594 -43.897 1.00 41.56 117 GLU A N 1
ATOM 934 C CA . GLU A 1 117 ? 13.171 -31.055 -45.240 1.00 41.56 117 GLU A CA 1
ATOM 935 C C . GLU A 1 117 ? 11.984 -30.181 -45.665 1.00 41.56 117 GLU A C 1
ATOM 937 O O . GLU A 1 117 ? 10.836 -30.438 -45.303 1.00 41.56 117 GLU A O 1
ATOM 942 N N . GLY A 1 118 ? 12.257 -29.188 -46.512 1.00 35.19 118 GLY A N 1
ATOM 943 C CA . GLY A 1 118 ? 11.220 -28.412 -47.186 1.00 35.19 118 GLY A CA 1
ATOM 944 C C . GLY A 1 118 ? 11.766 -27.103 -47.726 1.00 35.19 118 GLY A C 1
ATOM 945 O O . GLY A 1 118 ? 11.644 -26.064 -47.087 1.00 35.19 118 GLY A O 1
ATOM 946 N N . GLY A 1 119 ? 12.415 -27.167 -48.887 1.00 34.69 119 GLY A N 1
ATOM 947 C CA . GLY A 1 119 ? 12.928 -25.996 -49.582 1.00 34.69 119 GLY A CA 1
ATOM 948 C C . GLY A 1 119 ? 11.840 -24.987 -49.951 1.00 34.69 119 GLY A C 1
ATOM 949 O O . GLY A 1 119 ? 10.713 -25.358 -50.265 1.00 34.69 119 GLY A O 1
ATOM 950 N N . ASN A 1 120 ? 12.214 -23.708 -49.970 1.00 35.44 120 ASN A N 1
ATOM 951 C CA . ASN A 1 120 ? 11.867 -22.801 -51.060 1.00 35.44 120 ASN A CA 1
ATOM 952 C C . ASN A 1 120 ? 12.632 -21.476 -50.953 1.00 35.44 120 ASN A C 1
ATOM 954 O O . ASN A 1 120 ? 12.610 -20.816 -49.920 1.00 35.44 120 ASN A O 1
ATOM 958 N N . GLY A 1 121 ? 13.248 -21.096 -52.074 1.00 35.31 121 GLY A N 1
ATOM 959 C CA . GLY A 1 121 ? 13.266 -19.716 -52.558 1.00 35.31 121 GLY A CA 1
ATOM 960 C C . GLY A 1 121 ? 14.167 -18.713 -51.843 1.00 35.31 121 GLY A C 1
ATOM 961 O O . GLY A 1 121 ? 13.682 -17.821 -51.159 1.00 35.31 121 GLY A O 1
ATOM 962 N N . TYR A 1 122 ? 15.471 -18.785 -52.111 1.00 36.44 122 TYR A N 1
ATOM 963 C CA . TYR A 1 122 ? 16.337 -17.604 -52.103 1.00 36.44 122 TYR A CA 1
ATOM 964 C C . TYR A 1 122 ? 15.938 -16.691 -53.279 1.00 36.44 122 TYR A C 1
ATOM 966 O O . TYR A 1 122 ? 16.096 -17.095 -54.427 1.00 36.44 122 TYR A O 1
ATOM 974 N N . GLU A 1 123 ? 15.505 -15.458 -53.016 1.00 42.31 123 GLU A N 1
ATOM 975 C CA . GLU A 1 123 ? 15.579 -14.353 -53.985 1.00 42.31 123 GLU A CA 1
ATOM 976 C C . GLU A 1 123 ? 16.289 -13.168 -53.319 1.00 42.31 123 GLU A C 1
ATOM 978 O O . GLU A 1 123 ? 15.685 -12.280 -52.723 1.00 42.31 123 GLU A O 1
ATOM 983 N N . GLY A 1 124 ? 17.622 -13.199 -53.371 1.00 39.22 124 GLY A N 1
ATOM 984 C CA . GLY A 1 124 ? 18.437 -12.003 -53.179 1.00 39.22 124 GLY A CA 1
ATOM 985 C C . GLY A 1 124 ? 18.413 -11.154 -54.457 1.00 39.22 124 GLY A C 1
ATOM 986 O O . GLY A 1 124 ? 18.283 -11.715 -55.547 1.00 39.22 124 GLY A O 1
ATOM 987 N N . PRO A 1 125 ? 18.545 -9.820 -54.363 1.00 44.53 125 PRO A N 1
ATOM 988 C CA . PRO A 1 125 ? 18.514 -8.955 -55.533 1.00 44.53 125 PRO A CA 1
ATOM 989 C C . PRO A 1 125 ? 19.693 -9.271 -56.461 1.00 44.53 125 PRO A C 1
ATOM 991 O O . PRO A 1 125 ? 20.864 -9.161 -56.090 1.00 44.53 125 PRO A O 1
ATOM 994 N N . LEU A 1 126 ? 19.335 -9.702 -57.670 1.00 37.53 126 LEU A N 1
ATOM 995 C CA . LEU A 1 126 ? 20.220 -10.021 -58.777 1.00 37.53 126 LEU A CA 1
ATOM 996 C C . LEU A 1 126 ? 21.044 -8.776 -59.137 1.00 37.53 126 LEU A C 1
ATOM 998 O O . LEU A 1 126 ? 20.506 -7.745 -59.535 1.00 37.53 126 LEU A O 1
ATOM 1002 N N . ILE A 1 127 ? 22.360 -8.883 -58.981 1.00 42.50 127 ILE A N 1
ATOM 1003 C CA . ILE A 1 127 ? 23.328 -7.902 -59.466 1.00 42.50 127 ILE A CA 1
ATOM 1004 C C . ILE A 1 127 ? 23.250 -7.920 -60.996 1.00 42.50 127 ILE A C 1
ATOM 1006 O O . ILE A 1 127 ? 23.646 -8.894 -61.636 1.00 42.50 127 ILE A O 1
ATOM 1010 N N . GLU A 1 128 ? 22.705 -6.853 -61.575 1.00 38.44 128 GLU A N 1
ATOM 1011 C CA . GLU A 1 128 ? 22.590 -6.648 -63.017 1.00 38.44 128 GLU A CA 1
ATOM 1012 C C . GLU A 1 128 ? 23.988 -6.387 -63.609 1.00 38.44 128 GLU A C 1
ATOM 1014 O O . GLU A 1 128 ? 24.485 -5.262 -63.674 1.00 38.44 128 GLU A O 1
ATOM 1019 N N . PHE A 1 129 ? 24.674 -7.463 -63.999 1.00 35.12 129 PHE A N 1
ATOM 1020 C CA . PHE A 1 129 ? 25.876 -7.388 -64.824 1.00 35.12 129 PHE A CA 1
ATOM 1021 C C . PHE A 1 129 ? 25.467 -6.985 -66.245 1.00 35.12 129 PHE A C 1
ATOM 1023 O O . PHE A 1 129 ? 25.020 -7.816 -67.032 1.00 35.12 129 PHE A O 1
ATOM 1030 N N . SER A 1 130 ? 25.628 -5.703 -66.577 1.00 40.84 130 SER A N 1
ATOM 1031 C CA . SER A 1 130 ? 25.565 -5.231 -67.964 1.00 40.84 130 SER A CA 1
ATOM 1032 C C . SER A 1 130 ? 26.591 -5.972 -68.828 1.00 40.84 130 SER A C 1
ATOM 1034 O O . SER A 1 130 ? 27.796 -5.926 -68.570 1.00 40.84 130 SER A O 1
ATOM 1036 N N . GLU A 1 131 ? 26.090 -6.652 -69.858 1.00 40.91 131 GLU A N 1
ATOM 1037 C CA . GLU A 1 131 ? 26.872 -7.343 -70.879 1.00 40.91 131 GLU A CA 1
ATOM 1038 C C . GLU A 1 131 ? 27.816 -6.373 -71.622 1.00 40.91 131 GLU A C 1
ATOM 1040 O O . GLU A 1 131 ? 27.414 -5.263 -71.984 1.00 40.91 131 GLU A O 1
ATOM 1045 N N . PRO A 1 132 ? 29.063 -6.774 -71.927 1.00 49.22 132 PRO A N 1
ATOM 1046 C CA . PRO A 1 132 ? 29.902 -6.031 -72.859 1.00 49.22 132 PRO A CA 1
ATOM 1047 C C . PRO A 1 132 ? 29.360 -6.177 -74.296 1.00 49.22 132 PRO A C 1
ATOM 1049 O O . PRO A 1 132 ? 28.942 -7.270 -74.692 1.00 49.22 132 PRO A O 1
ATOM 1052 N N . PRO A 1 133 ? 29.385 -5.118 -75.126 1.00 48.41 133 PRO A N 1
ATOM 1053 C CA . PRO A 1 133 ? 28.809 -5.177 -76.464 1.00 48.41 133 PRO A CA 1
ATOM 1054 C C . PRO A 1 133 ? 29.566 -6.152 -77.380 1.00 48.41 133 PRO A C 1
ATOM 1056 O O . PRO A 1 133 ? 30.796 -6.137 -77.472 1.00 48.41 133 PRO A O 1
ATOM 1059 N N . LYS A 1 134 ? 28.791 -6.975 -78.099 1.00 49.56 134 LYS A N 1
ATOM 1060 C CA . LYS A 1 134 ? 29.237 -7.886 -79.165 1.00 49.56 134 LYS A CA 1
ATOM 1061 C C . LYS A 1 134 ? 30.061 -7.148 -80.235 1.00 49.56 134 LYS A C 1
ATOM 1063 O O . LYS A 1 134 ? 29.639 -6.085 -80.695 1.00 49.56 134 LYS A O 1
ATOM 1068 N N . PRO A 1 135 ? 31.166 -7.732 -80.735 1.00 36.53 135 PRO A N 1
ATOM 1069 C CA . PRO A 1 135 ? 31.859 -7.197 -81.897 1.00 36.53 135 PRO A CA 1
ATOM 1070 C C . PRO A 1 135 ? 31.053 -7.494 -83.168 1.00 36.53 135 PRO A C 1
ATOM 1072 O O . PRO A 1 135 ? 30.972 -8.629 -83.635 1.00 36.53 135 PRO A O 1
ATOM 1075 N N . THR A 1 136 ? 30.455 -6.456 -83.749 1.00 42.12 136 THR A N 1
ATOM 1076 C CA . THR A 1 136 ? 29.819 -6.522 -85.068 1.00 42.12 136 THR A CA 1
ATOM 1077 C C . THR A 1 136 ? 30.890 -6.720 -86.141 1.00 42.12 136 THR A C 1
ATOM 1079 O O . THR A 1 136 ? 31.637 -5.801 -86.479 1.00 42.12 136 THR A O 1
ATOM 1082 N N . THR A 1 137 ? 30.957 -7.924 -86.706 1.00 40.16 137 THR A N 1
ATOM 1083 C CA . THR A 1 137 ? 31.731 -8.231 -87.912 1.00 40.16 137 THR A CA 1
ATOM 1084 C C . THR A 1 137 ? 31.216 -7.391 -89.083 1.00 40.16 137 THR A C 1
ATOM 1086 O O . THR A 1 137 ? 30.142 -7.647 -89.623 1.00 40.16 137 THR A O 1
ATOM 1089 N N . ARG A 1 138 ? 31.995 -6.392 -89.511 1.00 37.88 138 ARG A N 1
ATOM 1090 C CA . ARG A 1 138 ? 31.788 -5.679 -90.777 1.00 37.88 138 ARG A CA 1
ATOM 1091 C C . ARG A 1 138 ? 32.896 -6.089 -91.743 1.00 37.88 138 ARG A C 1
ATOM 1093 O O . ARG A 1 138 ? 34.030 -5.635 -91.629 1.00 37.88 138 ARG A O 1
ATOM 1100 N N . GLN A 1 139 ? 32.564 -6.967 -92.689 1.00 39.59 139 GLN A N 1
ATOM 1101 C CA . GLN A 1 139 ? 33.400 -7.225 -93.858 1.00 39.59 139 GLN A CA 1
ATOM 1102 C C . GLN A 1 139 ? 33.435 -5.956 -94.721 1.00 39.59 139 GLN A C 1
ATOM 1104 O O . GLN A 1 139 ? 32.451 -5.593 -95.363 1.00 39.59 139 GLN A O 1
ATOM 1109 N N . GLY A 1 140 ? 34.569 -5.258 -94.697 1.00 38.66 140 GLY A N 1
ATOM 1110 C CA . GLY A 1 140 ? 34.869 -4.103 -95.534 1.00 38.66 140 GLY A CA 1
ATOM 1111 C C . GLY A 1 140 ? 36.094 -4.404 -96.387 1.00 38.66 140 GLY A C 1
ATOM 1112 O O . GLY A 1 140 ? 37.174 -4.649 -95.864 1.00 38.66 140 GLY A O 1
ATOM 1113 N N . LYS A 1 141 ? 35.882 -4.425 -97.702 1.00 40.22 141 LYS A N 1
ATOM 1114 C CA . LYS A 1 141 ? 36.853 -4.668 -98.775 1.00 40.22 141 LYS A CA 1
ATOM 1115 C C . LYS A 1 141 ? 38.211 -3.998 -98.532 1.00 40.22 141 LYS A C 1
ATOM 1117 O O . LYS A 1 141 ? 38.284 -2.790 -98.319 1.00 40.22 141 LYS A O 1
ATOM 1122 N N . ALA A 1 142 ? 39.273 -4.788 -98.681 1.00 40.81 142 ALA A N 1
ATOM 1123 C CA . ALA A 1 142 ? 40.640 -4.310 -98.800 1.00 40.81 142 ALA A CA 1
ATOM 1124 C C . ALA A 1 142 ? 40.748 -3.307 -99.959 1.00 40.81 142 ALA A C 1
ATOM 1126 O O . ALA A 1 142 ? 40.516 -3.645 -101.120 1.00 40.81 142 ALA A O 1
ATOM 1127 N N . LYS A 1 143 ? 41.113 -2.068 -99.628 1.00 40.91 143 LYS A N 1
ATOM 1128 C CA . LYS A 1 143 ? 41.667 -1.105 -100.574 1.00 40.91 143 LYS A CA 1
ATOM 1129 C C . LYS A 1 143 ? 43.052 -0.748 -100.054 1.00 40.91 143 LYS A C 1
ATOM 1131 O O . LYS A 1 143 ? 43.206 -0.076 -99.043 1.00 40.91 143 LYS A O 1
ATOM 1136 N N . THR A 1 144 ? 44.043 -1.316 -100.725 1.00 47.03 144 THR A N 1
ATOM 1137 C CA . THR A 1 144 ? 45.468 -1.029 -100.598 1.00 47.03 144 THR A CA 1
ATOM 1138 C C . THR A 1 144 ? 45.717 0.474 -100.683 1.00 47.03 144 THR A C 1
ATOM 1140 O O . THR A 1 144 ? 45.346 1.099 -101.677 1.00 47.03 144 THR A O 1
ATOM 1143 N N . GLY A 1 145 ? 46.359 1.047 -99.668 1.00 40.25 145 GLY A N 1
ATOM 1144 C CA . GLY A 1 145 ? 46.807 2.434 -99.707 1.00 40.25 145 GLY A CA 1
ATOM 1145 C C . GLY A 1 145 ? 47.307 2.936 -98.357 1.00 40.25 145 GLY A C 1
ATOM 1146 O O . GLY A 1 145 ? 46.508 3.151 -97.457 1.00 40.25 145 GLY A O 1
ATOM 1147 N N . ALA A 1 146 ? 48.618 3.177 -98.293 1.00 39.81 146 ALA A N 1
ATOM 1148 C CA . ALA A 1 146 ? 49.360 3.937 -97.282 1.00 39.81 146 ALA A CA 1
ATOM 1149 C C . ALA A 1 146 ? 49.552 3.301 -95.887 1.00 39.81 146 ALA A C 1
ATOM 1151 O O . ALA A 1 146 ? 48.651 3.253 -95.054 1.00 39.81 146 ALA A O 1
ATOM 1152 N N . SER A 1 147 ? 50.802 2.910 -95.609 1.00 46.81 147 SER A N 1
ATOM 1153 C CA . SER A 1 147 ? 51.332 2.742 -94.250 1.00 46.81 147 SER A CA 1
ATOM 1154 C C . SER A 1 147 ? 51.046 3.987 -93.401 1.00 46.81 147 SER A C 1
ATOM 1156 O O . SER A 1 147 ? 51.403 5.090 -93.831 1.00 46.81 147 SER A O 1
ATOM 1158 N N . PRO A 1 148 ? 50.487 3.852 -92.184 1.00 45.44 148 PRO A N 1
ATOM 1159 C CA . PRO A 1 148 ? 50.438 4.954 -91.239 1.00 45.44 148 PRO A CA 1
ATOM 1160 C C . PRO A 1 148 ? 51.868 5.273 -90.806 1.00 45.44 148 PRO A C 1
ATOM 1162 O O . PRO A 1 148 ? 52.593 4.414 -90.305 1.00 45.44 148 PRO A O 1
ATOM 1165 N N . SER A 1 149 ? 52.279 6.518 -91.023 1.00 56.03 149 SER A N 1
ATOM 1166 C CA . SER A 1 149 ? 53.491 7.082 -90.433 1.00 56.03 149 SER A CA 1
ATOM 1167 C C . SER A 1 149 ? 53.479 6.858 -88.916 1.00 56.03 149 SER A C 1
ATOM 1169 O O . SER A 1 149 ? 52.433 6.983 -88.281 1.00 56.03 149 SER A O 1
ATOM 1171 N N . ALA A 1 150 ? 54.638 6.559 -88.324 1.00 55.50 150 ALA A N 1
ATOM 1172 C CA . ALA A 1 150 ? 54.817 6.267 -86.897 1.00 55.50 150 ALA A CA 1
ATOM 1173 C C . ALA A 1 150 ? 54.195 7.308 -85.932 1.00 55.50 150 ALA A C 1
ATOM 1175 O O . ALA A 1 150 ? 53.944 6.987 -84.774 1.00 55.50 150 ALA A O 1
ATOM 1176 N N . LYS A 1 151 ? 53.875 8.522 -86.410 1.00 56.22 151 LYS A N 1
ATOM 1177 C CA . LYS A 1 151 ? 53.100 9.534 -85.669 1.00 56.22 151 LYS A CA 1
ATOM 1178 C C . LYS A 1 151 ? 51.691 9.059 -85.275 1.00 56.22 151 LYS A C 1
ATOM 1180 O O . LYS A 1 151 ? 51.279 9.284 -84.149 1.00 56.22 151 LYS A O 1
ATOM 1185 N N . THR A 1 152 ? 50.988 8.318 -86.132 1.00 64.69 152 THR A N 1
ATOM 1186 C CA . THR A 1 152 ? 49.575 7.955 -85.902 1.00 64.69 152 THR A CA 1
ATOM 1187 C C . THR A 1 152 ? 49.385 6.874 -84.827 1.00 64.69 152 THR A C 1
ATOM 1189 O O . THR A 1 152 ? 48.371 6.862 -84.138 1.00 64.69 152 THR A O 1
ATOM 1192 N N . PHE A 1 153 ? 50.356 5.973 -84.636 1.00 65.94 153 PHE A N 1
ATOM 1193 C CA . PHE A 1 153 ? 50.295 4.964 -83.566 1.00 65.94 153 PHE A CA 1
ATOM 1194 C C . PHE A 1 153 ? 50.567 5.560 -82.183 1.00 65.94 153 PHE A C 1
ATOM 1196 O O . PHE A 1 153 ? 49.948 5.141 -81.204 1.00 65.94 153 PHE A O 1
ATOM 1203 N N . GLN A 1 154 ? 51.462 6.547 -82.112 1.00 76.81 154 GLN A N 1
ATOM 1204 C CA . GLN A 1 154 ? 51.766 7.258 -80.875 1.00 76.81 154 GLN A CA 1
ATOM 1205 C C . GLN A 1 154 ? 50.542 8.043 -80.380 1.00 76.81 154 GLN A C 1
ATOM 1207 O O . GLN A 1 154 ? 50.181 7.923 -79.210 1.00 76.81 154 GLN A O 1
ATOM 1212 N N . ASP A 1 155 ? 49.844 8.731 -81.289 1.00 82.62 155 ASP A N 1
ATOM 1213 C CA . ASP A 1 155 ? 48.629 9.496 -80.981 1.00 82.62 155 ASP A CA 1
ATOM 1214 C C . ASP A 1 155 ? 47.498 8.599 -80.438 1.00 82.62 155 ASP A C 1
ATOM 1216 O O . ASP A 1 155 ? 46.805 8.956 -79.485 1.00 82.62 155 ASP A O 1
ATOM 1220 N N . VAL A 1 156 ? 47.329 7.392 -80.993 1.00 81.00 156 VAL A N 1
ATOM 1221 C CA . VAL A 1 156 ? 46.321 6.420 -80.523 1.00 81.00 156 VAL A CA 1
ATOM 1222 C C . VAL A 1 156 ? 46.674 5.858 -79.140 1.00 81.00 156 VAL A C 1
ATOM 1224 O O . VAL A 1 156 ? 45.793 5.689 -78.294 1.00 81.00 156 VAL A O 1
ATOM 1227 N N . LEU A 1 157 ? 47.955 5.587 -78.877 1.00 84.19 157 LEU A N 1
ATOM 1228 C CA . LEU A 1 157 ? 48.442 5.155 -77.561 1.00 84.19 157 LEU A CA 1
ATOM 1229 C C . LEU A 1 157 ? 48.229 6.233 -76.493 1.00 84.19 157 LEU A C 1
ATOM 1231 O O . LEU A 1 157 ? 47.852 5.923 -75.361 1.00 84.19 157 LEU A O 1
ATOM 1235 N N . GLU A 1 158 ? 48.457 7.492 -76.850 1.00 84.31 158 GLU A N 1
ATOM 1236 C CA . GLU A 1 158 ? 48.267 8.636 -75.964 1.00 84.31 158 GLU A CA 1
ATOM 1237 C C . GLU A 1 158 ? 46.779 8.908 -75.697 1.00 84.31 158 GLU A C 1
ATOM 1239 O O . GLU A 1 158 ? 46.391 9.095 -74.543 1.00 84.31 158 GLU A O 1
ATOM 1244 N N . ALA A 1 159 ? 45.924 8.779 -76.716 1.00 84.62 159 ALA A N 1
ATOM 1245 C CA . ALA A 1 159 ? 44.471 8.845 -76.568 1.00 84.62 159 ALA A CA 1
ATOM 1246 C C . ALA A 1 159 ? 43.908 7.721 -75.678 1.00 84.62 159 ALA A C 1
ATOM 1248 O O . ALA A 1 159 ? 43.000 7.959 -74.882 1.00 84.62 159 ALA A O 1
ATOM 1249 N N . ASN A 1 160 ? 44.454 6.503 -75.759 1.00 87.50 160 ASN A N 1
ATOM 1250 C CA . ASN A 1 160 ? 44.017 5.390 -74.912 1.00 87.50 160 ASN A CA 1
ATOM 1251 C C . ASN A 1 160 ? 44.453 5.577 -73.446 1.00 87.50 160 ASN A C 1
ATOM 1253 O O . ASN A 1 160 ? 43.663 5.364 -72.528 1.00 87.50 160 ASN A O 1
ATOM 1257 N N . LYS A 1 161 ? 45.680 6.071 -73.216 1.00 91.00 161 LYS A N 1
ATOM 1258 C CA . LYS A 1 161 ? 46.141 6.477 -71.875 1.00 91.00 161 LYS A CA 1
ATOM 1259 C C . LYS A 1 161 ? 45.255 7.572 -71.289 1.00 91.00 161 LYS A C 1
ATOM 1261 O O . LYS A 1 161 ? 44.893 7.499 -70.121 1.00 91.00 161 LYS A O 1
ATOM 1266 N N . GLU A 1 162 ? 44.880 8.558 -72.095 1.00 87.88 162 GLU A N 1
ATOM 1267 C CA . GLU A 1 162 ? 43.989 9.636 -71.669 1.00 87.88 162 GLU A CA 1
ATOM 1268 C C . GLU A 1 162 ? 42.575 9.130 -71.353 1.00 87.88 162 GLU A C 1
ATOM 1270 O O . GLU A 1 162 ? 42.012 9.470 -70.315 1.00 87.88 162 GLU A O 1
ATOM 1275 N N . HIS A 1 163 ? 42.018 8.244 -72.179 1.00 89.19 163 HIS A N 1
ATOM 1276 C CA . HIS A 1 163 ? 40.733 7.602 -71.898 1.00 89.19 163 HIS A CA 1
ATOM 1277 C C . HIS A 1 163 ? 40.775 6.762 -70.609 1.00 89.19 163 HIS A C 1
ATOM 1279 O O . HIS A 1 163 ? 39.816 6.739 -69.837 1.00 89.19 163 HIS A O 1
ATOM 1285 N N . GLN A 1 164 ? 41.894 6.088 -70.338 1.00 88.94 164 GLN A N 1
ATOM 1286 C CA . GLN A 1 164 ? 42.093 5.352 -69.093 1.00 88.94 164 GLN A CA 1
ATOM 1287 C C . GLN A 1 164 ? 42.136 6.285 -67.877 1.00 88.94 164 GLN A C 1
ATOM 1289 O O . GLN A 1 164 ? 41.389 6.049 -66.929 1.00 88.94 164 GLN A O 1
ATOM 1294 N N . ARG A 1 165 ? 42.891 7.391 -67.948 1.00 91.75 165 ARG A N 1
ATOM 1295 C CA . ARG A 1 165 ? 42.895 8.421 -66.895 1.00 91.75 165 ARG A CA 1
ATOM 1296 C C . ARG A 1 165 ? 41.499 8.983 -66.640 1.00 91.75 165 ARG A C 1
ATOM 1298 O O . ARG A 1 165 ? 41.119 9.153 -65.489 1.00 91.75 165 ARG A O 1
ATOM 1305 N N . ARG A 1 166 ? 40.710 9.245 -67.689 1.00 90.06 166 ARG A N 1
ATOM 1306 C CA . ARG A 1 166 ? 39.330 9.738 -67.539 1.00 90.06 166 ARG A CA 1
ATOM 1307 C C . ARG A 1 166 ? 38.439 8.745 -66.806 1.00 90.06 166 ARG A C 1
ATOM 1309 O O . ARG A 1 166 ? 37.773 9.144 -65.859 1.00 90.06 166 ARG A O 1
ATOM 1316 N N . ARG A 1 167 ? 38.488 7.459 -67.166 1.00 90.56 167 ARG A N 1
ATOM 1317 C CA . ARG A 1 167 ? 37.735 6.411 -66.453 1.00 90.56 167 ARG A CA 1
ATOM 1318 C C . ARG A 1 167 ? 38.151 6.285 -64.989 1.00 90.56 167 ARG A C 1
ATOM 1320 O O . ARG A 1 167 ? 37.297 6.096 -64.130 1.00 90.56 167 ARG A O 1
ATOM 1327 N N . GLU A 1 168 ? 39.442 6.406 -64.696 1.00 92.00 168 GLU A N 1
ATOM 1328 C CA . GLU A 1 168 ? 39.957 6.382 -63.321 1.00 92.00 168 GLU A CA 1
ATOM 1329 C C . GLU A 1 168 ? 39.476 7.596 -62.514 1.00 92.00 168 GLU A C 1
ATOM 1331 O O . GLU A 1 168 ? 39.014 7.440 -61.384 1.00 92.00 168 GLU A O 1
ATOM 1336 N N . VAL A 1 169 ? 39.511 8.796 -63.103 1.00 92.38 169 VAL A N 1
ATOM 1337 C CA . VAL A 1 169 ? 39.007 10.030 -62.478 1.00 92.38 169 VAL A CA 1
ATOM 1338 C C . VAL A 1 169 ? 37.495 9.968 -62.265 1.00 92.38 169 VAL A C 1
ATOM 1340 O O . VAL A 1 169 ? 37.009 10.337 -61.197 1.00 92.38 169 VAL A O 1
ATOM 1343 N N . GLU A 1 170 ? 36.741 9.475 -63.245 1.00 91.31 170 GLU A N 1
ATOM 1344 C CA . GLU A 1 170 ? 35.298 9.275 -63.125 1.00 91.31 170 GLU A CA 1
ATOM 1345 C C . GLU A 1 170 ? 34.978 8.251 -62.033 1.00 91.31 170 GLU A C 1
ATOM 1347 O O . GLU A 1 170 ? 34.133 8.525 -61.182 1.00 91.31 170 GLU A O 1
ATOM 1352 N N . GLY A 1 171 ? 35.683 7.118 -61.982 1.00 92.50 171 GLY A N 1
ATOM 1353 C CA . GLY A 1 171 ? 35.543 6.128 -60.911 1.00 92.50 171 GLY A CA 1
ATOM 1354 C C . GLY A 1 171 ? 35.837 6.715 -59.527 1.00 92.50 171 GLY A C 1
ATOM 1355 O O . GLY A 1 171 ? 35.046 6.537 -58.599 1.00 92.50 171 GLY A O 1
ATOM 1356 N N . ALA A 1 172 ? 36.915 7.493 -59.400 1.00 93.50 172 ALA A N 1
ATOM 1357 C CA . ALA A 1 172 ? 37.264 8.191 -58.164 1.00 93.50 172 ALA A CA 1
ATOM 1358 C C . ALA A 1 172 ? 36.209 9.236 -57.756 1.00 93.50 172 ALA A C 1
ATOM 1360 O O . ALA A 1 172 ? 35.941 9.415 -56.567 1.00 93.50 172 ALA A O 1
ATOM 1361 N N . ASN A 1 173 ? 35.577 9.909 -58.722 1.00 95.38 173 ASN A N 1
ATOM 1362 C CA . ASN A 1 173 ? 34.522 10.883 -58.450 1.00 95.38 173 ASN A CA 1
ATOM 1363 C C . ASN A 1 173 ? 33.224 10.212 -57.967 1.00 95.38 173 ASN A C 1
ATOM 1365 O O . ASN A 1 173 ? 32.630 10.667 -56.991 1.00 95.38 173 ASN A O 1
ATOM 1369 N N . HIS A 1 174 ? 32.816 9.098 -58.587 1.00 96.19 174 HIS A N 1
ATOM 1370 C CA . HIS A 1 174 ? 31.668 8.310 -58.119 1.00 96.19 174 HIS A CA 1
ATOM 1371 C C . HIS A 1 174 ? 31.899 7.768 -56.703 1.00 96.19 174 HIS A C 1
ATOM 1373 O O . HIS A 1 174 ? 31.013 7.842 -55.853 1.00 96.19 174 HIS A O 1
ATOM 1379 N N . GLU A 1 175 ? 33.106 7.276 -56.421 1.00 95.38 175 GLU A N 1
ATOM 1380 C CA . GLU A 1 175 ? 33.486 6.818 -55.083 1.00 95.38 175 GLU A CA 1
ATOM 1381 C C . GLU A 1 175 ? 33.455 7.965 -54.060 1.00 95.38 175 GLU A C 1
ATOM 1383 O O . GLU A 1 175 ? 32.926 7.813 -52.959 1.00 95.38 175 GLU A O 1
ATOM 1388 N N . ARG A 1 176 ? 33.934 9.159 -54.432 1.00 95.88 176 ARG A N 1
ATOM 1389 C CA . ARG A 1 176 ? 33.845 10.352 -53.579 1.00 95.88 176 ARG A CA 1
ATOM 1390 C C . ARG A 1 176 ? 32.396 10.735 -53.270 1.00 95.88 176 ARG A C 1
ATOM 1392 O O . ARG A 1 176 ? 32.102 11.066 -52.125 1.00 95.88 176 ARG A O 1
ATOM 1399 N N . GLN A 1 177 ? 31.495 10.674 -54.250 1.00 96.06 177 GLN A N 1
ATOM 1400 C CA . GLN A 1 177 ? 30.072 10.952 -54.031 1.00 96.06 177 GLN A CA 1
ATOM 1401 C C . GLN A 1 177 ? 29.429 9.941 -53.079 1.00 96.06 177 GLN A C 1
ATOM 1403 O O . GLN A 1 177 ? 28.722 10.345 -52.159 1.00 96.06 177 GLN A O 1
ATOM 1408 N N . ARG A 1 178 ? 29.722 8.643 -53.240 1.00 96.25 178 ARG A N 1
ATOM 1409 C CA . ARG A 1 178 ? 29.246 7.606 -52.309 1.00 96.25 178 ARG A CA 1
ATOM 1410 C C . ARG A 1 178 ? 29.725 7.864 -50.883 1.00 96.25 178 ARG A C 1
ATOM 1412 O O . ARG A 1 178 ? 28.934 7.749 -49.955 1.00 96.25 178 ARG A O 1
ATOM 1419 N N . ARG A 1 179 ? 30.989 8.260 -50.707 1.00 96.75 179 ARG A N 1
ATOM 1420 C CA . ARG A 1 179 ? 31.539 8.607 -49.386 1.00 96.75 179 ARG A CA 1
ATOM 1421 C C . ARG A 1 179 ? 30.832 9.797 -48.751 1.00 96.75 179 ARG A C 1
ATOM 1423 O O . ARG A 1 179 ? 30.494 9.715 -47.579 1.00 96.75 179 ARG A O 1
ATOM 1430 N N . LEU A 1 180 ? 30.576 10.859 -49.517 1.00 97.50 180 LEU A N 1
ATOM 1431 C CA . LEU A 1 180 ? 29.845 12.031 -49.020 1.00 97.50 180 LEU A CA 1
ATOM 1432 C C . LEU A 1 180 ? 28.405 11.685 -48.620 1.00 97.50 180 LEU A C 1
ATOM 1434 O O . LEU A 1 180 ? 27.914 12.176 -47.609 1.00 97.50 180 LEU A O 1
ATOM 1438 N N . GLU A 1 181 ? 27.736 10.820 -49.383 1.00 97.31 181 GLU A N 1
ATOM 1439 C CA . GLU A 1 181 ? 26.386 10.360 -49.046 1.00 97.31 181 GLU A CA 1
ATOM 1440 C C . GLU A 1 181 ? 26.382 9.509 -47.767 1.00 97.31 181 GLU A C 1
ATOM 1442 O O . GLU A 1 181 ? 25.561 9.733 -46.879 1.00 97.31 181 GLU A O 1
ATOM 1447 N N . VAL A 1 182 ? 27.340 8.588 -47.619 1.00 97.44 182 VAL A N 1
ATOM 1448 C CA . VAL A 1 182 ? 27.506 7.806 -46.382 1.00 97.44 182 VAL A CA 1
ATOM 1449 C C . VAL A 1 182 ? 27.819 8.716 -45.192 1.00 97.44 182 VAL A C 1
ATOM 1451 O O . VAL A 1 182 ? 27.250 8.533 -44.120 1.00 97.44 182 VAL A O 1
ATOM 1454 N N . GLU A 1 183 ? 28.680 9.719 -45.365 1.00 97.56 183 GLU A N 1
ATOM 1455 C CA . GLU A 1 183 ? 29.018 10.688 -44.318 1.00 97.56 183 GLU A CA 1
ATOM 1456 C C . GLU A 1 183 ? 27.792 11.499 -43.880 1.00 97.56 183 GLU A C 1
ATOM 1458 O O . GLU A 1 183 ? 27.556 11.672 -42.684 1.00 97.56 183 GLU A O 1
ATOM 1463 N N . LYS A 1 184 ? 26.954 11.920 -44.832 1.00 97.88 184 LYS A N 1
ATOM 1464 C CA . LYS A 1 184 ? 25.684 12.592 -44.544 1.00 97.88 184 LYS A CA 1
ATOM 1465 C C . LYS A 1 184 ? 24.729 11.688 -43.761 1.00 97.88 184 LYS A C 1
ATOM 1467 O O . LYS A 1 184 ? 24.192 12.108 -42.740 1.00 97.88 184 LYS A O 1
ATOM 1472 N N . GLN A 1 185 ? 24.553 10.438 -44.188 1.00 97.56 185 GLN A N 1
ATOM 1473 C CA . GLN A 1 185 ? 23.713 9.472 -43.472 1.00 97.56 185 GLN A CA 1
ATOM 1474 C C . GLN A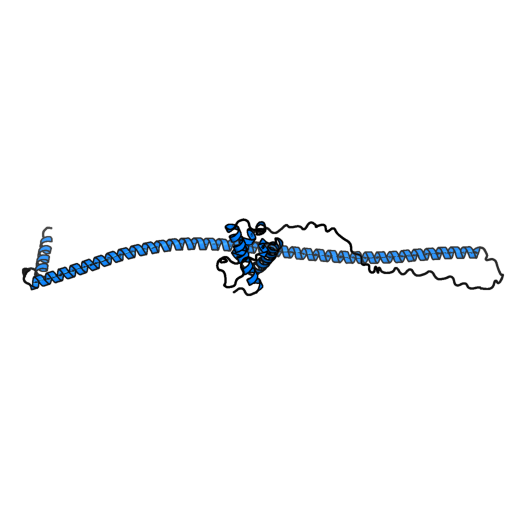 1 185 ? 24.244 9.194 -42.059 1.00 97.56 185 GLN A C 1
ATOM 1476 O O . GLN A 1 185 ? 23.468 9.055 -41.109 1.00 97.56 185 GLN A O 1
ATOM 1481 N N . LEU A 1 186 ? 25.566 9.155 -41.892 1.00 97.62 186 LEU A N 1
ATOM 1482 C CA . LEU A 1 186 ? 26.207 8.987 -40.593 1.00 97.62 186 LEU A CA 1
ATOM 1483 C C . LEU A 1 186 ? 25.972 10.205 -39.693 1.00 97.62 186 LEU A C 1
ATOM 1485 O O . LEU A 1 186 ? 25.663 10.044 -38.513 1.00 97.62 186 LEU A O 1
ATOM 1489 N N . ALA A 1 187 ? 26.039 11.419 -40.238 1.00 97.50 187 ALA A N 1
ATOM 1490 C CA . ALA A 1 187 ? 25.702 12.635 -39.505 1.00 97.50 187 ALA A CA 1
ATOM 1491 C C . ALA A 1 187 ? 24.224 12.646 -39.070 1.00 97.50 187 ALA A C 1
ATOM 1493 O O . ALA A 1 187 ? 23.940 12.896 -37.896 1.00 97.50 187 ALA A O 1
ATOM 1494 N N . ASP A 1 188 ? 23.300 12.292 -39.968 1.00 98.06 188 ASP A N 1
ATOM 1495 C CA . ASP A 1 188 ? 21.860 12.246 -39.687 1.00 98.06 188 ASP A CA 1
ATOM 1496 C C . ASP A 1 188 ? 21.517 11.197 -38.619 1.00 98.06 188 ASP A C 1
ATOM 1498 O O . ASP A 1 188 ? 20.757 11.464 -37.685 1.00 98.06 188 ASP A O 1
ATOM 1502 N N . THR A 1 189 ? 22.093 9.997 -38.718 1.00 97.62 189 THR A N 1
ATOM 1503 C CA . THR A 1 189 ? 21.887 8.931 -37.723 1.00 97.62 189 THR A CA 1
ATOM 1504 C C . THR A 1 189 ? 22.508 9.289 -36.374 1.00 97.62 189 THR A C 1
ATOM 1506 O O . THR A 1 189 ? 21.883 9.061 -35.340 1.00 97.62 189 THR A O 1
ATOM 1509 N N . THR A 1 190 ? 23.672 9.943 -36.366 1.00 98.25 190 THR A N 1
ATOM 1510 C CA . THR A 1 190 ? 24.304 10.461 -35.141 1.00 98.25 190 THR A CA 1
ATOM 1511 C C . THR A 1 190 ? 23.477 11.581 -34.498 1.00 98.25 190 THR A C 1
ATOM 1513 O O . THR A 1 190 ? 23.447 11.704 -33.274 1.00 98.25 190 THR A O 1
ATOM 1516 N N . GLY A 1 191 ? 22.800 12.416 -35.293 1.00 98.25 191 GLY A N 1
ATOM 1517 C CA . GLY A 1 191 ? 21.833 13.401 -34.799 1.00 98.25 191 GLY A CA 1
ATOM 1518 C C . GLY A 1 191 ? 20.651 12.726 -34.105 1.00 98.25 191 GLY A C 1
ATOM 1519 O O . GLY A 1 191 ? 20.425 12.957 -32.921 1.00 98.25 191 GLY A O 1
ATOM 1520 N N . LYS A 1 192 ? 19.987 11.792 -34.797 1.00 98.19 192 LYS A N 1
ATOM 1521 C CA . LYS A 1 192 ? 18.842 11.041 -34.250 1.00 98.19 192 LYS A CA 1
ATOM 1522 C C . LYS A 1 192 ? 19.180 10.295 -32.958 1.00 98.19 192 LYS A C 1
ATOM 1524 O O . LYS A 1 192 ? 18.370 10.274 -32.038 1.00 98.19 192 LYS A O 1
ATOM 1529 N N . LEU A 1 193 ? 20.368 9.691 -32.881 1.00 98.12 193 LEU A N 1
ATOM 1530 C CA . LEU A 1 193 ? 20.830 9.010 -31.668 1.00 98.12 193 LEU A CA 1
ATOM 1531 C C . LEU A 1 193 ? 20.984 9.976 -30.487 1.00 98.12 193 LEU A C 1
ATOM 1533 O O . LEU A 1 193 ? 20.598 9.627 -29.376 1.00 98.12 193 LEU A O 1
ATOM 1537 N N . ARG A 1 194 ? 21.501 11.190 -30.717 1.00 98.19 194 ARG A N 1
ATOM 1538 C CA . ARG A 1 194 ? 21.616 12.219 -29.671 1.00 98.19 194 ARG A CA 1
ATOM 1539 C C . ARG A 1 194 ? 20.254 12.715 -29.195 1.00 98.19 194 ARG A C 1
ATOM 1541 O O . ARG A 1 194 ? 20.061 12.868 -27.994 1.00 98.19 194 ARG A O 1
ATOM 1548 N N . ASP A 1 195 ? 19.315 12.927 -30.110 1.00 98.12 195 ASP A N 1
ATOM 1549 C CA . ASP A 1 195 ? 17.962 13.368 -29.752 1.00 98.12 195 ASP A CA 1
ATOM 1550 C C . ASP A 1 195 ? 17.233 12.310 -28.914 1.00 98.12 195 ASP A C 1
ATOM 1552 O O . ASP A 1 195 ? 16.620 12.635 -27.895 1.00 98.12 195 ASP A O 1
ATOM 1556 N N . LEU A 1 196 ? 17.360 11.034 -29.295 1.00 98.06 196 LEU A N 1
ATOM 1557 C CA . LEU A 1 196 ? 16.835 9.916 -28.511 1.00 98.06 196 LEU A CA 1
ATOM 1558 C C . LEU A 1 196 ? 17.478 9.849 -27.121 1.00 98.06 196 LEU A C 1
ATOM 1560 O O . LEU A 1 196 ? 16.762 9.684 -26.138 1.00 98.06 196 LEU A O 1
ATOM 1564 N N . ASP A 1 197 ? 18.798 10.006 -27.013 1.00 97.81 197 ASP A N 1
ATOM 1565 C CA . ASP A 1 197 ? 19.501 10.000 -25.723 1.00 97.81 197 ASP A CA 1
ATOM 1566 C C . ASP A 1 197 ? 19.026 11.131 -24.793 1.00 97.81 197 ASP A C 1
ATOM 1568 O O . ASP A 1 197 ? 18.777 10.916 -23.601 1.00 97.81 197 ASP A O 1
ATOM 1572 N N . LEU A 1 198 ? 18.804 12.327 -25.348 1.00 98.00 198 LEU A N 1
ATOM 1573 C CA . LEU A 1 198 ? 18.236 13.459 -24.615 1.00 98.00 198 LEU A CA 1
ATOM 1574 C C . LEU A 1 198 ? 16.798 13.186 -24.160 1.00 98.00 198 LEU A C 1
ATOM 1576 O O . LEU A 1 198 ? 16.456 13.493 -23.013 1.00 98.00 198 LEU A O 1
ATOM 1580 N N . GLN A 1 199 ? 15.970 12.591 -25.022 1.00 97.81 199 GLN A N 1
ATOM 1581 C CA . GLN A 1 199 ? 14.596 12.224 -24.685 1.00 97.81 199 GLN A CA 1
ATOM 1582 C C . GLN A 1 199 ? 14.565 11.199 -23.545 1.00 97.81 199 GLN A C 1
ATOM 1584 O O . GLN A 1 199 ? 13.936 11.448 -22.515 1.00 97.81 199 GLN A O 1
ATOM 1589 N N . TRP A 1 200 ? 15.290 10.088 -23.691 1.00 97.38 200 TRP A N 1
ATOM 1590 C CA . TRP A 1 200 ? 15.370 9.033 -22.678 1.00 97.38 200 TRP A CA 1
ATOM 1591 C C . TRP A 1 200 ? 15.913 9.558 -21.347 1.00 97.38 200 TRP A C 1
ATOM 1593 O O . TRP A 1 200 ? 15.403 9.211 -20.280 1.00 97.38 200 TRP A O 1
ATOM 1603 N N . SER A 1 201 ? 16.905 10.449 -21.388 1.00 97.81 201 SER A N 1
ATOM 1604 C CA . SER A 1 201 ? 17.430 11.112 -20.192 1.00 97.81 201 SER A CA 1
ATOM 1605 C C . SER A 1 201 ? 16.384 12.001 -19.508 1.00 97.81 201 SER A C 1
ATOM 1607 O O . SER A 1 201 ? 16.317 12.049 -18.277 1.00 97.81 201 SER A O 1
ATOM 1609 N N . GLY A 1 202 ? 15.552 12.696 -20.288 1.00 98.06 202 GLY A N 1
ATOM 1610 C CA . GLY A 1 202 ? 14.435 13.493 -19.784 1.00 98.06 202 GLY A CA 1
ATOM 1611 C C . GLY A 1 202 ? 13.355 12.636 -19.124 1.00 98.06 202 GLY A C 1
ATOM 1612 O O . GLY A 1 202 ? 12.959 12.916 -17.992 1.00 98.06 202 GLY A O 1
ATOM 1613 N N . GLU A 1 203 ? 12.935 11.561 -19.789 1.00 98.31 203 GLU A N 1
ATOM 1614 C CA . GLU A 1 203 ? 11.955 10.605 -19.262 1.00 98.31 203 GLU A CA 1
ATOM 1615 C C . GLU A 1 203 ? 12.455 9.937 -17.978 1.00 98.31 203 GLU A C 1
ATOM 1617 O O . GLU A 1 203 ? 11.727 9.878 -16.987 1.00 98.31 203 GLU A O 1
ATOM 1622 N N . LYS A 1 204 ? 13.728 9.521 -17.945 1.00 98.31 204 LYS A N 1
ATOM 1623 C CA . LYS A 1 204 ? 14.359 8.954 -16.748 1.00 98.31 204 LYS A CA 1
ATOM 1624 C C . LYS A 1 204 ? 14.343 9.933 -15.576 1.00 98.31 204 LYS A C 1
ATOM 1626 O O . LYS A 1 204 ? 14.031 9.530 -14.458 1.00 98.31 204 LYS A O 1
ATOM 1631 N N . ARG A 1 205 ? 14.652 11.213 -15.815 1.00 98.00 205 ARG A N 1
ATOM 1632 C CA . ARG A 1 205 ? 14.592 12.248 -14.771 1.00 98.00 205 ARG A CA 1
ATOM 1633 C C . ARG A 1 205 ? 13.162 12.430 -14.262 1.00 98.00 205 ARG A C 1
ATOM 1635 O O . ARG A 1 205 ? 12.950 12.386 -13.059 1.00 98.00 205 ARG A O 1
ATOM 1642 N N . ALA A 1 206 ? 12.189 12.546 -15.163 1.00 97.81 206 ALA A N 1
ATOM 1643 C CA . ALA A 1 206 ? 10.786 12.713 -14.792 1.00 97.81 206 ALA A CA 1
ATOM 1644 C C . ALA A 1 206 ? 10.240 11.517 -13.991 1.00 97.81 206 ALA A C 1
ATOM 1646 O O . ALA A 1 206 ? 9.501 11.704 -13.026 1.00 97.81 206 ALA A O 1
ATOM 1647 N N . LEU A 1 207 ? 10.609 10.289 -14.367 1.00 98.06 207 LEU A N 1
ATOM 1648 C CA . LEU A 1 207 ? 10.260 9.087 -13.606 1.00 98.06 207 LEU A CA 1
ATOM 1649 C C . LEU A 1 207 ? 10.909 9.088 -12.222 1.00 98.06 207 LEU A C 1
ATOM 1651 O O . LEU A 1 207 ? 10.245 8.763 -11.243 1.00 98.06 207 LEU A O 1
ATOM 1655 N N . ASN A 1 208 ? 12.173 9.497 -12.126 1.00 98.31 208 ASN A N 1
ATOM 1656 C CA . ASN A 1 208 ? 12.872 9.590 -10.851 1.00 98.31 208 ASN A CA 1
ATOM 1657 C C . ASN A 1 208 ? 12.254 10.650 -9.921 1.00 98.31 208 ASN A C 1
ATOM 1659 O O . ASN A 1 208 ? 12.105 10.410 -8.726 1.00 98.31 208 ASN A O 1
ATOM 1663 N N . ASP A 1 209 ? 11.839 11.793 -10.468 1.00 98.38 209 ASP A N 1
ATOM 1664 C CA . ASP A 1 209 ? 11.155 12.843 -9.707 1.00 98.38 209 ASP A CA 1
ATOM 1665 C C . ASP A 1 209 ? 9.790 12.357 -9.195 1.00 98.38 209 ASP A C 1
ATOM 1667 O O . ASP A 1 209 ? 9.465 12.549 -8.022 1.00 98.38 209 ASP A O 1
ATOM 1671 N N . LYS A 1 210 ? 9.022 11.650 -10.039 1.00 98.31 210 LYS A N 1
ATOM 1672 C CA . LYS A 1 210 ? 7.761 11.004 -9.633 1.00 98.31 210 LYS A CA 1
ATOM 1673 C C . LYS A 1 210 ? 7.981 9.956 -8.544 1.00 98.31 210 LYS A C 1
ATOM 1675 O O . LYS A 1 210 ? 7.231 9.935 -7.575 1.00 98.31 210 LYS A O 1
ATOM 1680 N N . LEU A 1 211 ? 9.011 9.119 -8.673 1.00 98.31 211 LEU A N 1
ATOM 1681 C CA . LEU A 1 211 ? 9.354 8.118 -7.662 1.00 98.31 211 LEU A CA 1
ATOM 1682 C C . LEU A 1 211 ? 9.715 8.782 -6.326 1.00 98.31 211 LEU A C 1
ATOM 1684 O O . LEU A 1 211 ? 9.242 8.355 -5.277 1.00 98.31 211 LEU A O 1
ATOM 1688 N N . SER A 1 212 ? 10.488 9.873 -6.361 1.00 98.31 212 SER A N 1
ATOM 1689 C CA . SER A 1 212 ? 10.814 10.649 -5.161 1.00 98.31 212 SER A CA 1
ATOM 1690 C C . SER A 1 212 ? 9.576 11.279 -4.521 1.00 98.31 212 SER A C 1
ATOM 1692 O O . SER A 1 212 ? 9.478 11.324 -3.295 1.00 98.31 212 SER A O 1
ATOM 1694 N N . GLN A 1 213 ? 8.621 11.751 -5.324 1.00 97.81 213 GLN A N 1
ATOM 1695 C CA . GLN A 1 213 ? 7.360 12.278 -4.813 1.00 97.81 213 GLN A CA 1
ATOM 1696 C C . GLN A 1 213 ? 6.527 11.185 -4.135 1.00 97.81 213 GLN A C 1
ATOM 1698 O O . GLN A 1 213 ? 6.124 11.369 -2.990 1.00 97.81 213 GLN A O 1
ATOM 1703 N N . VAL A 1 214 ? 6.322 10.047 -4.805 1.00 98.38 214 VAL A N 1
ATOM 1704 C CA . VAL A 1 214 ? 5.568 8.912 -4.250 1.00 98.38 214 VAL A CA 1
ATOM 1705 C C . VAL A 1 214 ? 6.206 8.417 -2.953 1.00 98.38 214 VAL A C 1
ATOM 1707 O O . VAL A 1 214 ? 5.496 8.181 -1.984 1.00 98.38 214 VAL A O 1
ATOM 1710 N N . SER A 1 215 ? 7.538 8.344 -2.885 1.00 97.81 215 SER A N 1
ATOM 1711 C CA . SER A 1 215 ? 8.250 7.987 -1.651 1.00 97.81 215 SER A CA 1
ATOM 1712 C C . SER A 1 215 ? 7.933 8.946 -0.498 1.00 97.81 215 SER A C 1
ATOM 1714 O O . SER A 1 215 ? 7.655 8.497 0.607 1.00 97.81 215 SER A O 1
ATOM 1716 N N . LYS A 1 216 ? 7.919 10.264 -0.745 1.00 98.12 216 LYS A N 1
ATOM 1717 C CA . LYS A 1 216 ? 7.582 11.261 0.290 1.00 98.12 216 LYS A CA 1
ATOM 1718 C C . LYS A 1 216 ? 6.127 11.168 0.741 1.00 98.12 216 LYS A C 1
ATOM 1720 O O . LYS A 1 216 ? 5.831 11.392 1.913 1.00 98.12 216 LYS A O 1
ATOM 1725 N N . GLU A 1 217 ? 5.214 10.897 -0.187 1.00 98.12 217 GLU A N 1
ATOM 1726 C CA . GLU A 1 217 ? 3.797 10.698 0.129 1.00 98.12 217 GLU A CA 1
ATOM 1727 C C . GLU A 1 217 ? 3.586 9.417 0.942 1.00 98.12 217 GLU A C 1
ATOM 1729 O O . GLU A 1 217 ? 2.818 9.432 1.903 1.00 98.12 217 GLU A O 1
ATOM 1734 N N . LEU A 1 218 ? 4.324 8.349 0.628 1.00 98.12 218 LEU A N 1
ATOM 1735 C CA . LEU A 1 218 ? 4.309 7.107 1.394 1.00 98.12 218 LEU A CA 1
ATOM 1736 C C . LEU A 1 218 ? 4.806 7.327 2.827 1.00 98.12 218 LEU A C 1
ATOM 1738 O O . LEU A 1 218 ? 4.111 6.949 3.765 1.00 98.12 218 LEU A O 1
ATOM 1742 N N . ASP A 1 219 ? 5.941 8.007 3.013 1.00 97.62 219 ASP A N 1
ATOM 1743 C CA . ASP A 1 219 ? 6.472 8.325 4.348 1.00 97.62 219 ASP A CA 1
ATOM 1744 C C . ASP A 1 219 ? 5.463 9.122 5.186 1.00 97.62 219 ASP A C 1
ATOM 1746 O O . ASP A 1 219 ? 5.257 8.861 6.376 1.00 97.62 219 ASP A O 1
ATOM 1750 N N . LYS A 1 220 ? 4.790 10.087 4.550 1.00 97.56 220 LYS A N 1
ATOM 1751 C CA . LYS A 1 220 ? 3.751 10.888 5.195 1.00 97.56 220 LYS A CA 1
ATOM 1752 C C . LYS A 1 220 ? 2.547 10.031 5.598 1.00 97.56 220 LYS A C 1
ATOM 1754 O O . LYS A 1 220 ? 2.110 10.121 6.745 1.00 97.56 220 LYS A O 1
ATOM 1759 N N . ASN A 1 221 ? 2.027 9.210 4.687 1.00 97.44 221 ASN A N 1
ATOM 1760 C CA . ASN A 1 221 ? 0.874 8.346 4.953 1.00 97.44 221 ASN A CA 1
ATOM 1761 C C . ASN A 1 221 ? 1.177 7.323 6.053 1.00 97.44 221 ASN A C 1
ATOM 1763 O O . ASN A 1 221 ? 0.340 7.105 6.928 1.00 97.44 221 ASN A O 1
ATOM 1767 N N . THR A 1 222 ? 2.382 6.750 6.060 1.00 97.25 222 THR A N 1
ATOM 1768 C CA . THR A 1 222 ? 2.843 5.856 7.129 1.00 97.25 222 THR A CA 1
ATOM 1769 C C . THR A 1 222 ? 2.822 6.571 8.479 1.00 97.25 222 THR A C 1
ATOM 1771 O O . THR A 1 222 ? 2.252 6.052 9.437 1.00 97.25 222 THR A O 1
ATOM 1774 N N . GLY A 1 223 ? 3.330 7.806 8.548 1.00 97.44 223 GLY A N 1
ATOM 1775 C CA . GLY A 1 223 ? 3.286 8.607 9.774 1.00 97.44 223 GLY A CA 1
ATOM 1776 C C . GLY A 1 223 ? 1.865 8.958 10.240 1.00 97.44 223 GLY A C 1
ATOM 1777 O O . GLY A 1 223 ? 1.583 8.939 11.439 1.00 97.44 223 GLY A O 1
ATOM 1778 N N . GLU A 1 224 ? 0.947 9.259 9.320 1.00 98.00 224 GLU A N 1
ATOM 1779 C CA . GLU A 1 224 ? -0.466 9.507 9.651 1.00 98.00 224 GLU A CA 1
ATOM 1780 C C . GLU A 1 224 ? -1.172 8.237 10.153 1.00 98.00 224 GLU A C 1
ATOM 1782 O O . GLU A 1 224 ? -1.947 8.296 11.114 1.00 98.00 224 GLU A O 1
ATOM 1787 N N . ARG A 1 225 ? -0.867 7.080 9.554 1.00 97.81 225 ARG A N 1
ATOM 1788 C CA . ARG A 1 225 ? -1.366 5.767 9.982 1.00 97.81 225 ARG A CA 1
ATOM 1789 C C . ARG A 1 225 ? -0.885 5.424 11.392 1.00 97.81 225 ARG A C 1
ATOM 1791 O O . ARG A 1 225 ? -1.705 5.040 12.225 1.00 97.81 225 ARG A O 1
ATOM 1798 N N . ASP A 1 226 ? 0.395 5.628 11.692 1.00 97.69 226 ASP A N 1
ATOM 1799 C CA . ASP A 1 226 ? 0.958 5.360 13.021 1.00 97.69 226 ASP A CA 1
ATOM 1800 C C . ASP A 1 226 ? 0.287 6.234 14.096 1.00 97.69 226 ASP A C 1
ATOM 1802 O O . ASP A 1 226 ? -0.136 5.742 15.144 1.00 97.69 226 ASP A O 1
ATOM 1806 N N . GLN A 1 227 ? 0.049 7.515 13.797 1.00 97.50 227 GLN A N 1
ATOM 1807 C CA . GLN A 1 227 ? -0.715 8.397 14.688 1.00 97.50 227 GLN A CA 1
ATOM 1808 C C . GLN A 1 227 ? -2.160 7.924 14.902 1.00 97.50 227 GLN A C 1
ATOM 1810 O O . GLN A 1 227 ? -2.718 8.093 15.991 1.00 97.50 227 GLN A O 1
ATOM 1815 N N . ALA A 1 228 ? -2.804 7.369 13.873 1.00 97.06 228 ALA A N 1
ATOM 1816 C CA . ALA A 1 228 ? -4.154 6.827 13.993 1.00 97.06 228 ALA A CA 1
ATOM 1817 C C . ALA A 1 228 ? -4.180 5.574 14.884 1.00 97.06 228 ALA A C 1
ATOM 1819 O O . ALA A 1 228 ? -5.080 5.441 15.718 1.00 97.06 228 ALA A O 1
ATOM 1820 N N . ILE A 1 229 ? -3.173 4.704 14.762 1.00 96.94 229 ILE A N 1
ATOM 1821 C CA . ILE A 1 229 ? -2.991 3.523 15.617 1.00 96.94 229 ILE A CA 1
ATOM 1822 C C . ILE A 1 229 ? -2.845 3.944 17.085 1.00 96.94 229 ILE A C 1
ATOM 1824 O O . ILE A 1 229 ? -3.553 3.417 17.946 1.00 96.94 229 ILE A O 1
ATOM 1828 N N . ASP A 1 230 ? -2.019 4.949 17.381 1.00 97.62 230 ASP A N 1
ATOM 1829 C CA . ASP A 1 230 ? -1.846 5.454 18.748 1.00 97.62 230 ASP A CA 1
ATOM 1830 C C . ASP A 1 230 ? -3.153 5.992 19.347 1.00 97.62 230 ASP A C 1
ATOM 1832 O O . ASP A 1 230 ? -3.495 5.701 20.499 1.00 97.62 230 ASP A O 1
ATOM 1836 N N . ARG A 1 231 ? -3.941 6.728 18.552 1.00 98.12 231 ARG A N 1
ATOM 1837 C CA . ARG A 1 231 ? -5.261 7.226 18.975 1.00 98.12 231 ARG A CA 1
ATOM 1838 C C . ARG A 1 231 ? -6.243 6.088 19.246 1.00 98.12 231 ARG A C 1
ATOM 1840 O O . ARG A 1 231 ? -6.981 6.149 20.231 1.00 98.12 231 ARG A O 1
ATOM 1847 N N . LEU A 1 232 ? -6.254 5.050 18.408 1.00 97.88 232 LEU A N 1
ATOM 1848 C CA . LEU A 1 232 ? -7.100 3.869 18.609 1.00 97.88 232 LEU A CA 1
ATOM 1849 C C . LEU A 1 232 ? -6.709 3.098 19.872 1.00 97.88 232 LEU A C 1
ATOM 1851 O O . LEU A 1 232 ? -7.585 2.694 20.642 1.00 97.88 232 LEU A O 1
ATOM 1855 N N . ASN A 1 233 ? -5.411 2.954 20.136 1.00 97.25 233 ASN A N 1
ATOM 1856 C CA . ASN A 1 233 ? -4.913 2.334 21.362 1.00 97.25 233 ASN A CA 1
ATOM 1857 C C . ASN A 1 233 ? -5.349 3.128 22.600 1.00 97.25 233 ASN A C 1
ATOM 1859 O O . ASN A 1 233 ? -5.869 2.554 23.561 1.00 97.25 233 ASN A O 1
ATOM 1863 N N . GLN A 1 234 ? -5.229 4.457 22.560 1.00 97.44 234 GLN A N 1
ATOM 1864 C CA . GLN A 1 234 ? -5.687 5.322 23.646 1.00 97.44 234 GLN A CA 1
ATOM 1865 C C . GLN A 1 234 ? -7.202 5.204 23.880 1.00 97.44 234 GLN A C 1
ATOM 1867 O O . GLN A 1 234 ? -7.639 5.062 25.025 1.00 97.44 234 GLN A O 1
ATOM 1872 N N . ALA A 1 235 ? -8.006 5.222 22.814 1.00 97.31 235 ALA A N 1
ATOM 1873 C CA . ALA A 1 235 ? -9.456 5.057 22.903 1.00 97.31 235 ALA A CA 1
ATOM 1874 C C . ALA A 1 235 ? -9.842 3.682 23.474 1.00 97.31 235 ALA A C 1
ATOM 1876 O O . ALA A 1 235 ? -10.738 3.582 24.313 1.00 97.31 235 ALA A O 1
ATOM 1877 N N . THR A 1 236 ? -9.121 2.628 23.087 1.00 97.56 236 THR A N 1
ATOM 1878 C CA . THR A 1 236 ? -9.323 1.265 23.598 1.00 97.56 236 THR A CA 1
ATOM 1879 C C . THR A 1 236 ? -9.085 1.193 25.106 1.00 97.56 236 THR A C 1
ATOM 1881 O O . THR A 1 236 ? -9.902 0.633 25.839 1.00 97.56 236 THR A O 1
ATOM 1884 N N . ILE A 1 237 ? -8.016 1.822 25.603 1.00 97.38 237 ILE A N 1
ATOM 1885 C CA . ILE A 1 237 ? -7.731 1.903 27.044 1.00 97.38 237 ILE A CA 1
ATOM 1886 C C . ILE A 1 237 ? -8.858 2.640 27.784 1.00 97.38 237 ILE A C 1
ATOM 1888 O O . ILE A 1 237 ? -9.319 2.177 28.829 1.00 97.38 237 ILE A O 1
ATOM 1892 N N . GLN A 1 238 ? -9.344 3.759 27.240 1.00 97.81 238 GLN A N 1
ATOM 1893 C CA . GLN A 1 238 ? -10.461 4.506 27.833 1.00 97.81 238 GLN A CA 1
ATOM 1894 C C . GLN A 1 238 ? -11.761 3.687 27.864 1.00 97.81 238 GLN A C 1
ATOM 1896 O O . GLN A 1 238 ? -12.526 3.761 28.831 1.00 97.81 238 GLN A O 1
ATOM 1901 N N . LEU A 1 239 ? -12.007 2.870 26.839 1.00 98.25 239 LEU A N 1
ATOM 1902 C CA . LEU A 1 239 ? -13.166 1.983 26.784 1.00 98.25 239 LEU A CA 1
ATOM 1903 C C . LEU A 1 239 ? -13.111 0.918 27.888 1.00 98.25 239 LEU A C 1
ATOM 1905 O O . LEU A 1 239 ? -14.103 0.699 28.581 1.00 98.25 239 LEU A O 1
ATOM 1909 N N . TYR A 1 240 ? -11.949 0.305 28.128 1.00 97.81 240 TYR A N 1
ATOM 1910 C CA . TYR A 1 240 ? -11.795 -0.633 29.246 1.00 97.81 240 TYR A CA 1
ATOM 1911 C C . TYR A 1 240 ? -12.032 0.038 30.603 1.00 97.81 240 TYR A C 1
ATOM 1913 O O . TYR A 1 240 ? -12.785 -0.477 31.426 1.00 97.81 240 TYR A O 1
ATOM 1921 N N . GLN A 1 241 ? -11.488 1.237 30.811 1.00 96.69 241 GLN A N 1
ATOM 1922 C CA . GLN A 1 241 ? -11.697 1.981 32.055 1.00 96.69 241 GLN A CA 1
ATOM 1923 C C . GLN A 1 241 ? -13.169 2.349 32.288 1.00 96.69 241 GLN A C 1
ATOM 1925 O O . GLN A 1 241 ? -13.658 2.303 33.418 1.00 9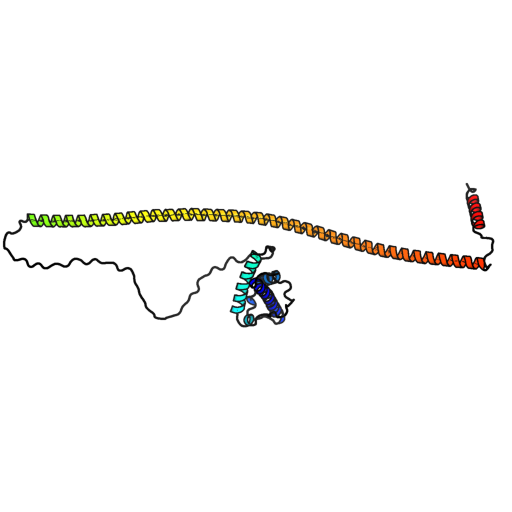6.69 241 GLN A O 1
ATOM 1930 N N . THR A 1 242 ? -13.889 2.744 31.236 1.00 97.75 242 THR A N 1
ATOM 1931 C CA . THR A 1 242 ? -15.322 3.065 31.341 1.00 97.75 242 THR A CA 1
ATOM 1932 C C . THR A 1 242 ? -16.160 1.817 31.595 1.00 97.75 242 THR A C 1
ATOM 1934 O O . THR A 1 242 ? -17.071 1.867 32.422 1.00 97.75 242 THR A O 1
ATOM 1937 N N . LYS A 1 243 ? -15.812 0.682 30.980 1.00 98.12 243 LYS A N 1
ATOM 1938 C CA . LYS A 1 243 ? -16.428 -0.621 31.258 1.00 98.12 243 LYS A CA 1
ATOM 1939 C C . LYS A 1 243 ? -16.257 -1.046 32.721 1.00 98.12 243 LYS A C 1
ATOM 1941 O O . LYS A 1 243 ? -17.221 -1.503 33.340 1.00 98.12 243 LYS A O 1
ATOM 1946 N N . ASP A 1 244 ? -15.070 -0.859 33.290 1.00 97.88 244 ASP A N 1
ATOM 1947 C CA . ASP A 1 244 ? -14.808 -1.201 34.692 1.00 97.88 244 ASP A CA 1
ATOM 1948 C C . ASP A 1 244 ? -15.614 -0.315 35.645 1.00 97.88 244 ASP A C 1
ATOM 1950 O O . ASP A 1 244 ? -16.266 -0.816 36.563 1.00 97.88 244 ASP A O 1
ATOM 1954 N N . LYS A 1 245 ? -15.655 0.999 35.387 1.00 98.06 245 LYS A N 1
ATOM 1955 C CA . LYS A 1 245 ? -16.492 1.936 36.157 1.00 98.06 245 LYS A CA 1
ATOM 1956 C C . LYS A 1 245 ? -17.978 1.590 36.066 1.00 98.06 245 LYS A C 1
ATOM 1958 O O . LYS A 1 245 ? -18.685 1.659 37.071 1.00 98.06 245 LYS A O 1
ATOM 1963 N N . LEU A 1 246 ? -18.461 1.202 34.884 1.00 98.25 246 LEU A N 1
ATOM 1964 C CA . LEU A 1 246 ? -19.848 0.775 34.706 1.00 98.25 246 LEU A CA 1
ATOM 1965 C C . LEU A 1 246 ? -20.145 -0.477 35.538 1.00 98.25 246 LEU A C 1
ATOM 1967 O O . LEU A 1 246 ? -21.139 -0.502 36.255 1.00 98.25 246 LEU A O 1
ATOM 1971 N N . SER A 1 247 ? -19.240 -1.457 35.524 1.00 97.56 247 SER A N 1
ATOM 1972 C CA . SER A 1 247 ? -19.367 -2.685 36.320 1.00 97.56 247 SER A CA 1
ATOM 1973 C C . SER A 1 247 ? -19.417 -2.387 37.823 1.00 97.56 247 SER A C 1
ATOM 1975 O O . SER A 1 247 ? -20.268 -2.914 38.536 1.00 97.56 247 SER A O 1
ATOM 1977 N N . GLN A 1 248 ? -18.560 -1.481 38.306 1.00 96.88 248 GLN A N 1
ATOM 1978 C CA . GLN A 1 248 ? -18.601 -1.003 39.693 1.00 96.88 248 GLN A CA 1
ATOM 1979 C C . GLN A 1 248 ? -19.938 -0.325 40.027 1.00 96.88 248 GLN A C 1
ATOM 1981 O O . GLN A 1 248 ? -20.517 -0.577 41.082 1.00 96.88 248 GLN A O 1
ATOM 1986 N N . THR A 1 249 ? -20.455 0.500 39.113 1.00 97.81 249 THR A N 1
ATOM 1987 C CA . THR A 1 249 ? -21.749 1.180 39.282 1.00 97.81 249 THR A CA 1
ATOM 1988 C C . THR A 1 249 ? -22.902 0.179 39.358 1.00 97.81 249 THR A C 1
ATOM 1990 O O . THR A 1 249 ? -23.791 0.338 40.191 1.00 97.81 249 THR A O 1
ATOM 1993 N N . THR A 1 250 ? -22.876 -0.883 38.546 1.00 97.81 250 THR A N 1
ATOM 1994 C CA . THR A 1 250 ? -23.871 -1.965 38.591 1.00 97.81 250 THR A CA 1
ATOM 1995 C C . THR A 1 250 ? -23.886 -2.666 39.949 1.00 97.81 250 THR A C 1
ATOM 1997 O O . THR A 1 250 ? -24.956 -2.856 40.517 1.00 97.81 250 THR A O 1
ATOM 2000 N N . ILE A 1 251 ? -22.715 -2.973 40.516 1.00 98.12 251 ILE A N 1
ATOM 2001 C CA . ILE A 1 251 ? -22.614 -3.607 41.841 1.00 98.12 251 ILE A CA 1
ATOM 2002 C C . ILE A 1 251 ? -23.213 -2.706 42.932 1.00 98.12 251 ILE A C 1
ATOM 2004 O O . ILE A 1 251 ? -23.969 -3.177 43.781 1.00 98.12 251 ILE A O 1
ATOM 2008 N N . LEU A 1 252 ? -22.907 -1.404 42.906 1.00 98.12 252 LEU A N 1
ATOM 2009 C CA . LEU A 1 252 ? -23.467 -0.444 43.865 1.00 98.12 252 LEU A CA 1
ATOM 2010 C C . LEU A 1 252 ? -24.990 -0.302 43.721 1.00 98.12 252 LEU A C 1
ATOM 2012 O O . LEU A 1 252 ? -25.698 -0.167 44.720 1.00 98.12 252 LEU A O 1
ATOM 2016 N N . LEU A 1 253 ? -25.508 -0.354 42.493 1.00 98.12 253 LEU A N 1
ATOM 2017 C CA . LEU A 1 253 ? -26.947 -0.325 42.245 1.00 98.12 253 LEU A CA 1
ATOM 2018 C C . LEU A 1 253 ? -27.649 -1.562 42.828 1.00 98.12 253 LEU A C 1
ATOM 2020 O O . LEU A 1 253 ? -28.692 -1.429 43.464 1.00 98.12 253 LEU A O 1
ATOM 2024 N N . ASP A 1 254 ? -27.064 -2.749 42.673 1.00 98.31 254 ASP A N 1
ATOM 2025 C CA . ASP A 1 254 ? -27.620 -3.976 43.253 1.00 98.31 254 ASP A CA 1
ATOM 2026 C C . ASP A 1 254 ? -27.629 -3.929 44.787 1.00 98.31 254 ASP A C 1
ATOM 2028 O O . ASP A 1 254 ? -28.596 -4.357 45.421 1.00 98.31 254 ASP A O 1
ATOM 2032 N N . GLU A 1 255 ? -26.580 -3.375 45.396 1.00 97.81 255 GLU A N 1
ATOM 2033 C CA . GLU A 1 255 ? -26.501 -3.219 46.849 1.00 97.81 255 GLU A CA 1
ATOM 2034 C C . GLU A 1 255 ? -27.540 -2.221 47.378 1.00 97.81 255 GLU A C 1
ATOM 2036 O O . GLU A 1 255 ? -28.276 -2.518 48.318 1.00 97.81 255 GLU A O 1
ATOM 2041 N N . THR A 1 256 ? -27.672 -1.057 46.737 1.00 97.56 256 THR A N 1
ATOM 2042 C CA . THR A 1 256 ? -28.696 -0.065 47.116 1.00 97.56 256 THR A CA 1
ATOM 2043 C C . THR A 1 256 ? -30.116 -0.601 46.931 1.00 97.56 256 THR A C 1
ATOM 2045 O O . THR A 1 256 ? -30.986 -0.325 47.758 1.00 97.56 256 THR A O 1
ATOM 2048 N N . LYS A 1 257 ? -30.357 -1.431 45.910 1.00 98.38 257 LYS A N 1
ATOM 2049 C CA . LYS A 1 257 ? -31.640 -2.115 45.727 1.00 98.38 257 LYS A CA 1
ATOM 2050 C C . LYS A 1 257 ? -31.953 -3.067 46.884 1.00 98.38 257 LYS A C 1
ATOM 2052 O O . LYS A 1 257 ? -33.051 -3.003 47.427 1.00 98.38 257 LYS A O 1
ATOM 2057 N N . LYS A 1 258 ? -30.989 -3.885 47.322 1.00 98.06 258 LYS A N 1
ATOM 2058 C CA . LYS A 1 258 ? -31.168 -4.760 48.498 1.00 98.06 258 LYS A CA 1
ATOM 2059 C C . LYS A 1 258 ? -31.471 -3.963 49.764 1.00 98.06 258 LYS A C 1
ATOM 2061 O O . LYS A 1 258 ? -32.326 -4.361 50.551 1.00 98.06 258 LYS A O 1
ATOM 2066 N N . GLN A 1 259 ? -30.792 -2.833 49.964 1.00 97.19 259 GLN A N 1
ATOM 2067 C CA . GLN A 1 259 ? -31.068 -1.947 51.097 1.00 97.19 259 GLN A CA 1
ATOM 2068 C C . GLN A 1 259 ? -32.502 -1.402 51.051 1.00 97.19 259 GLN A C 1
ATOM 2070 O O . GLN A 1 259 ? -33.179 -1.375 52.078 1.00 97.19 259 GLN A O 1
ATOM 2075 N N . LEU A 1 260 ? -32.991 -1.034 49.864 1.00 97.75 260 LEU A N 1
ATOM 2076 C CA . LEU A 1 260 ? -34.368 -0.580 49.674 1.00 97.75 260 LEU A CA 1
ATOM 2077 C C . LEU A 1 260 ? -35.394 -1.692 49.956 1.00 97.75 260 LEU A C 1
ATOM 2079 O O . LEU A 1 260 ? -36.401 -1.437 50.618 1.00 97.75 260 LEU A O 1
ATOM 2083 N N . ASP A 1 261 ? -35.134 -2.920 49.504 1.00 98.00 261 ASP A N 1
ATOM 2084 C CA . ASP A 1 261 ? -35.997 -4.082 49.763 1.00 98.00 261 ASP A CA 1
ATOM 2085 C C . ASP A 1 261 ? -36.082 -4.388 51.273 1.00 98.00 261 ASP A C 1
ATOM 2087 O O . ASP A 1 261 ? -37.167 -4.640 51.814 1.00 98.00 261 ASP A O 1
ATOM 2091 N N . ASN A 1 262 ? -34.954 -4.279 51.983 1.00 96.50 262 ASN A N 1
ATOM 2092 C CA . ASN A 1 262 ? -34.902 -4.426 53.438 1.00 96.50 262 ASN A CA 1
ATOM 2093 C C . ASN A 1 262 ? -35.722 -3.339 54.146 1.00 96.50 262 ASN A C 1
ATOM 2095 O O . ASN A 1 262 ? -36.586 -3.662 54.960 1.00 96.50 262 ASN A O 1
ATOM 2099 N N . MET A 1 263 ? -35.522 -2.064 53.792 1.00 96.81 263 MET A N 1
ATOM 2100 C CA . MET A 1 263 ? -36.301 -0.952 54.351 1.00 96.81 263 MET A CA 1
ATOM 2101 C C . MET A 1 263 ? -37.803 -1.102 54.086 1.00 96.81 263 MET A C 1
ATOM 2103 O O . MET A 1 263 ? -38.621 -0.792 54.949 1.00 96.81 263 MET A O 1
ATOM 2107 N N . THR A 1 264 ? -38.177 -1.587 52.901 1.00 97.00 264 THR A N 1
ATOM 2108 C CA . THR A 1 264 ? -39.581 -1.841 52.546 1.00 97.00 264 THR A CA 1
ATOM 2109 C C . THR A 1 264 ? -40.182 -2.908 53.460 1.00 97.00 264 THR A C 1
ATOM 2111 O O . THR A 1 264 ? -41.263 -2.715 54.016 1.00 97.00 264 THR A O 1
ATOM 2114 N N . THR A 1 265 ? -39.436 -3.990 53.697 1.00 96.94 265 THR A N 1
ATOM 2115 C CA . THR A 1 265 ? -39.842 -5.072 54.602 1.00 96.94 265 THR A CA 1
ATOM 2116 C C . THR A 1 265 ? -39.984 -4.586 56.048 1.00 96.94 265 THR A C 1
ATOM 2118 O O . THR A 1 265 ? -40.973 -4.903 56.710 1.00 96.94 265 THR A O 1
ATOM 2121 N N . GLU A 1 266 ? -39.035 -3.790 56.549 1.00 96.44 266 GLU A N 1
ATOM 2122 C CA . GLU A 1 266 ? -39.105 -3.190 57.890 1.00 96.44 266 GLU A CA 1
ATOM 2123 C C . GLU A 1 266 ? -40.319 -2.264 58.040 1.00 96.44 266 GLU A C 1
ATOM 2125 O O . GLU A 1 266 ? -41.028 -2.307 59.048 1.00 96.44 266 GLU A O 1
ATOM 2130 N N . LEU A 1 267 ? -40.607 -1.456 57.020 1.00 96.62 267 LEU A N 1
ATOM 2131 C CA . LEU A 1 267 ? -41.745 -0.542 57.020 1.00 96.62 267 LEU A CA 1
ATOM 2132 C C . LEU A 1 267 ? -43.078 -1.307 57.071 1.00 96.62 267 LEU A C 1
ATOM 2134 O O . LEU A 1 267 ? -43.984 -0.917 57.814 1.00 96.62 267 LEU A O 1
ATOM 2138 N N . ASP A 1 268 ? -43.190 -2.424 56.353 1.00 96.69 268 ASP A N 1
ATOM 2139 C CA . ASP A 1 268 ? -44.363 -3.300 56.416 1.00 96.69 268 ASP A CA 1
ATOM 2140 C C . ASP A 1 268 ? -44.510 -3.984 57.782 1.00 96.69 268 ASP A C 1
ATOM 2142 O O . ASP A 1 268 ? -45.620 -4.069 58.315 1.00 96.69 268 ASP A O 1
ATOM 2146 N N . GLN A 1 269 ? -43.404 -4.397 58.410 1.00 94.62 269 GLN A N 1
ATOM 2147 C CA . GLN A 1 269 ? -43.427 -4.922 59.780 1.00 94.62 269 GLN A CA 1
ATOM 2148 C C . GLN A 1 269 ? -43.916 -3.872 60.786 1.00 94.62 269 GLN A C 1
ATOM 2150 O O . GLN A 1 269 ? -44.743 -4.183 61.647 1.00 94.62 269 GLN A O 1
ATOM 2155 N N . VAL A 1 270 ? -43.458 -2.622 60.668 1.00 96.00 270 VAL A N 1
ATOM 2156 C CA . VAL A 1 270 ? -43.900 -1.514 61.531 1.00 96.00 270 VAL A CA 1
ATOM 2157 C C . VAL A 1 270 ? -45.389 -1.226 61.341 1.00 96.00 270 VAL A C 1
ATOM 2159 O O . VAL A 1 270 ? -46.104 -1.059 62.332 1.00 96.00 270 VAL A O 1
ATOM 2162 N N . LYS A 1 271 ? -45.886 -1.218 60.097 1.00 95.19 271 LYS A N 1
ATOM 2163 C CA . LYS A 1 271 ? -47.325 -1.075 59.815 1.00 95.19 271 LYS A CA 1
ATOM 2164 C C . LYS A 1 271 ? -48.140 -2.181 60.484 1.00 95.19 271 LYS A C 1
ATOM 2166 O O . LYS A 1 271 ? -49.075 -1.876 61.219 1.00 95.19 271 LYS A O 1
ATOM 2171 N N . GLN A 1 272 ? -47.740 -3.444 60.322 1.00 94.12 272 GLN A N 1
ATOM 2172 C CA . GLN A 1 272 ? -48.424 -4.569 60.969 1.00 94.12 272 GLN A CA 1
ATOM 2173 C C . GLN A 1 272 ? -48.381 -4.475 62.500 1.00 94.12 272 GLN A C 1
ATOM 2175 O O . GLN A 1 272 ? -49.369 -4.767 63.173 1.00 94.12 272 GLN A O 1
ATOM 2180 N N . ALA A 1 273 ? -47.246 -4.072 63.078 1.00 91.81 273 ALA A N 1
ATOM 2181 C CA . ALA A 1 273 ? -47.118 -3.891 64.521 1.00 91.81 273 ALA A CA 1
ATOM 2182 C C . ALA A 1 273 ? -48.052 -2.787 65.038 1.00 91.81 273 ALA A C 1
ATOM 2184 O O . ALA A 1 273 ? -48.688 -2.958 66.082 1.00 91.81 273 ALA A O 1
ATOM 2185 N N . LYS A 1 274 ? -48.178 -1.687 64.286 1.00 92.94 274 LYS A N 1
ATOM 2186 C CA . LYS A 1 274 ? -49.113 -0.599 64.581 1.00 92.94 274 LYS A CA 1
ATOM 2187 C C . LYS A 1 274 ? -50.563 -1.084 64.541 1.00 92.94 274 LYS A C 1
ATOM 2189 O O . LYS A 1 274 ? -51.277 -0.883 65.519 1.00 92.94 274 LYS A O 1
ATOM 2194 N N . GLU A 1 275 ? -50.967 -1.779 63.478 1.00 92.81 275 GLU A N 1
ATOM 2195 C CA . GLU A 1 275 ? -52.320 -2.340 63.332 1.00 92.81 275 GLU A CA 1
ATOM 2196 C C . GLU A 1 275 ? -52.662 -3.309 64.472 1.00 92.81 275 GLU A C 1
ATOM 2198 O O . GLU A 1 275 ? -53.727 -3.210 65.083 1.00 92.81 275 GLU A O 1
ATOM 2203 N N . ARG A 1 276 ? -51.735 -4.207 64.838 1.00 87.81 276 ARG A N 1
ATOM 2204 C CA . ARG A 1 276 ? -51.908 -5.095 66.002 1.00 87.81 276 ARG A CA 1
ATOM 2205 C C . ARG A 1 276 ? -52.032 -4.306 67.305 1.00 87.81 276 ARG A C 1
ATOM 2207 O O . ARG A 1 276 ? -52.838 -4.660 68.162 1.00 87.81 276 ARG A O 1
ATOM 2214 N N . GLY A 1 277 ? -51.238 -3.251 67.477 1.00 87.81 277 GLY A N 1
ATOM 2215 C CA . GLY A 1 277 ? -51.318 -2.362 68.634 1.00 87.81 277 GLY A CA 1
ATOM 2216 C C . GLY A 1 277 ? -52.680 -1.675 68.744 1.00 87.81 277 GLY A C 1
ATOM 2217 O O . GLY A 1 277 ? -53.277 -1.673 69.818 1.00 87.81 277 GLY A O 1
ATOM 2218 N N . GLU A 1 278 ? -53.198 -1.145 67.637 1.00 87.62 278 GLU A N 1
ATOM 2219 C CA . GLU A 1 278 ? -54.524 -0.521 67.558 1.00 87.62 278 GLU A CA 1
ATOM 2220 C C . GLU A 1 278 ? -55.649 -1.528 67.844 1.00 87.62 278 GLU A C 1
ATOM 2222 O O . GLU A 1 278 ? -56.536 -1.235 68.647 1.00 87.62 278 GLU A O 1
ATOM 2227 N N . GLN A 1 279 ? -55.577 -2.746 67.294 1.00 86.19 279 GLN A N 1
ATOM 2228 C CA . GLN A 1 279 ? -56.535 -3.820 67.590 1.00 86.19 279 GLN A CA 1
ATOM 2229 C C . GLN A 1 279 ? -56.556 -4.184 69.080 1.00 86.19 279 GLN A C 1
ATOM 2231 O O . GLN A 1 279 ? -57.627 -4.314 69.671 1.00 86.19 279 GLN A O 1
ATOM 2236 N N . ARG A 1 280 ? -55.387 -4.298 69.723 1.00 83.88 280 ARG A N 1
ATOM 2237 C CA . ARG A 1 280 ? -55.302 -4.587 71.166 1.00 83.88 280 ARG A CA 1
ATOM 2238 C C . ARG A 1 280 ? -55.905 -3.472 72.024 1.00 83.88 280 ARG A C 1
ATOM 2240 O O . ARG A 1 280 ? -56.519 -3.777 73.046 1.00 83.88 280 ARG A O 1
ATOM 2247 N N . ARG A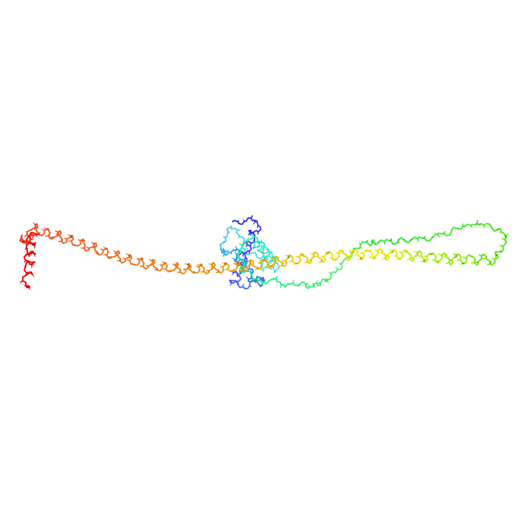 1 281 ? -55.786 -2.201 71.607 1.00 79.00 281 ARG A N 1
ATOM 2248 C CA . ARG A 1 281 ? -56.483 -1.071 72.257 1.00 79.00 281 ARG A CA 1
ATOM 2249 C C . ARG A 1 281 ? -58.001 -1.191 72.098 1.00 79.00 281 ARG A C 1
ATOM 2251 O O . ARG A 1 281 ? -58.717 -1.054 73.082 1.00 79.00 281 ARG A O 1
ATOM 2258 N N . GLN A 1 282 ? -58.491 -1.498 70.893 1.00 80.62 282 GLN A N 1
ATOM 2259 C CA . GLN A 1 282 ? -59.928 -1.682 70.633 1.00 80.62 282 GLN A CA 1
ATOM 2260 C C . GLN A 1 282 ? -60.527 -2.861 71.417 1.00 80.62 282 GLN A C 1
ATOM 2262 O O . GLN A 1 282 ? -61.679 -2.804 71.831 1.00 80.62 282 GLN A O 1
ATOM 2267 N N . GLN A 1 283 ? -59.739 -3.911 71.664 1.00 80.75 283 GLN A N 1
ATOM 2268 C CA . GLN A 1 283 ? -60.138 -5.083 72.452 1.00 80.75 283 GLN A CA 1
ATOM 2269 C C . GLN A 1 283 ? -60.022 -4.882 73.977 1.00 80.75 283 GLN A C 1
ATOM 2271 O O . GLN A 1 283 ? -60.237 -5.831 74.727 1.00 80.75 283 GLN A O 1
ATOM 2276 N N . GLY A 1 284 ? -59.666 -3.681 74.455 1.00 70.69 284 GLY A N 1
ATOM 2277 C CA . GLY A 1 284 ? -59.573 -3.374 75.889 1.00 70.69 284 GLY A CA 1
ATOM 2278 C C . GLY A 1 284 ? -58.420 -4.073 76.620 1.00 70.69 284 GLY A C 1
ATOM 2279 O O . GLY A 1 284 ? -58.439 -4.171 77.842 1.00 70.69 284 GLY A O 1
ATOM 2280 N N . GLN A 1 285 ? -57.414 -4.572 75.892 1.00 63.31 285 GLN A N 1
ATOM 2281 C CA . GLN A 1 285 ? -56.260 -5.285 76.463 1.00 63.31 285 GLN A CA 1
ATOM 2282 C C . GLN A 1 285 ? -55.084 -4.362 76.826 1.00 63.31 285 GLN A C 1
ATOM 2284 O O . GLN A 1 285 ? -54.029 -4.840 77.244 1.00 63.31 285 GLN A O 1
ATOM 2289 N N . ILE A 1 286 ? -55.232 -3.051 76.627 1.00 55.78 286 ILE A N 1
ATOM 2290 C CA . ILE A 1 286 ? -54.233 -2.028 76.951 1.00 55.78 286 ILE A CA 1
ATOM 2291 C C . ILE A 1 286 ? -54.936 -0.946 77.776 1.00 55.78 286 ILE A C 1
ATOM 2293 O O . ILE A 1 286 ? -55.999 -0.472 77.377 1.00 55.78 286 ILE A O 1
ATOM 2297 N N . ASP A 1 287 ? -54.343 -0.579 78.915 1.00 54.28 287 ASP A N 1
ATOM 2298 C CA . ASP A 1 287 ? -54.877 0.422 79.843 1.00 54.28 287 ASP A CA 1
ATOM 2299 C C . ASP A 1 287 ? -55.082 1.784 79.133 1.00 54.28 287 ASP A C 1
ATOM 2301 O O . ASP A 1 287 ? -54.160 2.248 78.450 1.00 54.28 287 ASP A O 1
ATOM 2305 N N . PRO A 1 288 ? -56.230 2.479 79.290 1.00 56.84 288 PRO A N 1
ATOM 2306 C CA . PRO A 1 288 ? -56.551 3.707 78.541 1.00 56.84 288 PRO A CA 1
ATOM 2307 C C . PRO A 1 288 ? -55.653 4.921 78.840 1.00 56.84 288 PRO A C 1
ATOM 2309 O O . PRO A 1 288 ? -55.827 5.979 78.242 1.00 56.84 288 PRO A O 1
ATOM 2312 N N . LEU A 1 289 ? -54.713 4.811 79.781 1.00 54.09 289 LEU A N 1
ATOM 2313 C CA . LEU A 1 289 ? -53.949 5.938 80.328 1.00 54.09 289 LEU A CA 1
ATOM 2314 C C . LEU A 1 289 ? -52.762 6.399 79.461 1.00 54.09 289 LEU A C 1
ATOM 2316 O O . LEU A 1 289 ? -52.113 7.382 79.811 1.00 54.09 289 LEU A O 1
ATOM 2320 N N . LEU A 1 290 ? -52.482 5.749 78.329 1.00 57.12 290 LEU A N 1
ATOM 2321 C CA . LEU A 1 290 ? -51.417 6.127 77.386 1.00 57.12 290 LEU A CA 1
ATOM 2322 C C . LEU A 1 290 ? -52.000 6.512 76.018 1.00 57.12 290 LEU A C 1
ATOM 2324 O O . LEU A 1 290 ? -51.729 5.883 74.997 1.00 57.12 290 LEU A O 1
ATOM 2328 N N . THR A 1 291 ? -52.835 7.548 76.005 1.00 63.75 291 THR A N 1
ATOM 2329 C CA . THR A 1 291 ? -53.197 8.267 74.776 1.00 63.75 291 THR A CA 1
ATOM 2330 C C . THR A 1 291 ? -52.013 9.116 74.292 1.00 63.75 291 THR A C 1
ATOM 2332 O O . THR A 1 291 ? -51.137 9.470 75.086 1.00 63.75 291 THR A O 1
ATOM 2335 N N . ASP A 1 292 ? -51.980 9.473 73.002 1.00 60.56 292 ASP A N 1
ATOM 2336 C CA . ASP A 1 292 ? -50.934 10.349 72.438 1.00 60.56 292 ASP A CA 1
ATOM 2337 C C . ASP A 1 292 ? -50.843 11.697 73.198 1.00 60.56 292 ASP A C 1
ATOM 2339 O O . ASP A 1 292 ? -49.754 12.245 73.373 1.00 60.56 292 ASP A O 1
ATOM 2343 N N . GLU A 1 293 ? -51.959 12.172 73.769 1.00 60.28 293 GLU A N 1
ATOM 2344 C CA . GLU A 1 293 ? -52.020 13.339 74.667 1.00 60.28 293 GLU A CA 1
ATOM 2345 C C . GLU A 1 293 ? -51.275 13.139 75.997 1.00 60.28 293 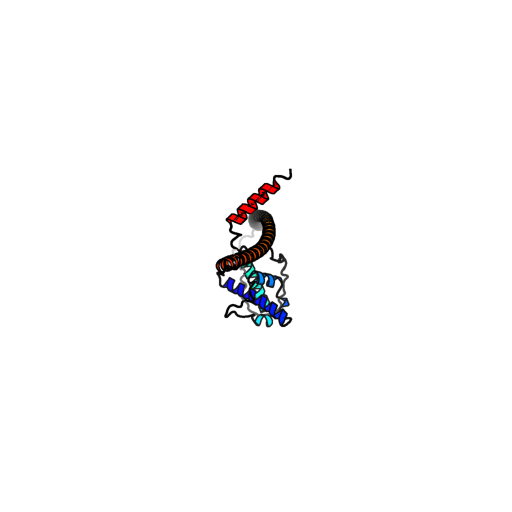GLU A C 1
ATOM 2347 O O . GLU A 1 293 ? -50.566 14.040 76.462 1.00 60.28 293 GLU A O 1
ATOM 2352 N N . ASN A 1 294 ? -51.373 11.957 76.608 1.00 65.88 294 ASN A N 1
ATOM 2353 C CA . ASN A 1 294 ? -50.676 11.668 77.861 1.00 65.88 294 ASN A CA 1
ATOM 2354 C C . ASN A 1 294 ? -49.180 11.438 77.628 1.00 65.88 294 ASN A C 1
ATOM 2356 O O . ASN A 1 294 ? -48.364 11.835 78.464 1.00 65.88 294 ASN A O 1
ATOM 2360 N N . TYR A 1 295 ? -48.806 10.867 76.479 1.00 68.50 295 TYR A N 1
ATOM 2361 C CA . TYR A 1 295 ? -47.405 10.664 76.113 1.00 68.50 295 TYR A CA 1
ATOM 2362 C C . TYR A 1 295 ? -46.683 11.996 75.873 1.00 68.50 295 TYR A C 1
ATOM 2364 O O . TYR A 1 295 ? -45.575 12.181 76.385 1.00 68.50 295 TYR A O 1
ATOM 2372 N N . GLU A 1 296 ? -47.312 12.959 75.186 1.00 70.69 296 GLU A N 1
ATOM 2373 C CA 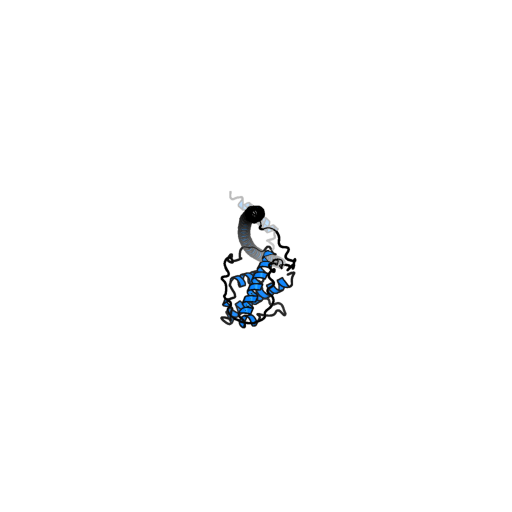. GLU A 1 296 ? -46.715 14.293 75.025 1.00 70.69 296 GLU A CA 1
ATOM 2374 C C . GLU A 1 296 ? -46.707 15.115 76.318 1.00 70.69 296 GLU A C 1
ATOM 2376 O O . GLU A 1 296 ? -45.751 15.845 76.599 1.00 70.69 296 GLU A O 1
ATOM 2381 N N . THR A 1 297 ? -47.702 14.928 77.187 1.00 73.00 297 THR A N 1
ATOM 2382 C CA . THR A 1 297 ? -47.684 15.527 78.529 1.00 73.00 297 THR A CA 1
ATOM 2383 C C . THR A 1 297 ? -46.512 14.993 79.362 1.00 73.00 297 THR A C 1
ATOM 2385 O O . THR A 1 297 ? -45.784 15.771 79.990 1.00 73.00 297 THR A O 1
ATOM 2388 N N . LEU A 1 298 ? -46.256 13.681 79.325 1.00 71.94 298 LEU A N 1
ATOM 2389 C CA . LEU A 1 298 ? -45.111 13.061 79.999 1.00 71.94 298 LEU A CA 1
ATOM 2390 C C . LEU A 1 298 ? -43.774 13.520 79.392 1.00 71.94 298 LEU A C 1
ATOM 2392 O O . LEU A 1 298 ? -42.822 13.804 80.123 1.00 71.94 298 LEU A O 1
ATOM 2396 N N . ARG A 1 299 ? -43.704 13.649 78.060 1.00 77.25 299 ARG A N 1
ATOM 2397 C CA . ARG A 1 299 ? -42.523 14.138 77.333 1.00 77.25 299 ARG A CA 1
ATOM 2398 C C . ARG A 1 299 ? -42.201 15.588 77.688 1.00 77.25 299 ARG A C 1
ATOM 2400 O O . ARG A 1 299 ? -41.042 15.895 77.977 1.00 77.25 299 ARG A O 1
ATOM 2407 N N . MET A 1 300 ? -43.205 16.465 77.756 1.00 77.94 300 MET A N 1
ATOM 2408 C CA . MET A 1 300 ? -43.033 17.838 78.237 1.00 77.94 300 MET A CA 1
ATOM 2409 C C . MET A 1 300 ? -42.557 17.888 79.693 1.00 77.94 300 MET A C 1
ATOM 2411 O O . MET A 1 300 ? -41.687 18.700 80.013 1.00 77.94 300 MET A O 1
ATOM 2415 N N . MET A 1 301 ? -43.096 17.046 80.584 1.00 74.94 301 MET A N 1
ATOM 2416 C CA . MET A 1 301 ? -42.648 16.998 81.984 1.00 74.94 301 MET A CA 1
ATOM 2417 C C . MET A 1 301 ? -41.188 16.544 82.094 1.00 74.94 301 MET A C 1
ATOM 2419 O O . MET A 1 301 ? -40.389 17.192 82.770 1.00 74.94 301 MET A O 1
ATOM 2423 N N . MET A 1 302 ? -40.801 15.508 81.350 1.00 75.62 302 MET A N 1
ATOM 2424 C CA . MET A 1 302 ? -39.425 15.002 81.309 1.00 75.62 302 MET A CA 1
ATOM 2425 C C . MET A 1 302 ? -38.448 16.015 80.686 1.00 75.62 302 MET A C 1
ATOM 2427 O O . MET A 1 302 ? -37.316 16.154 81.153 1.00 75.62 302 MET A O 1
ATOM 2431 N N . SER A 1 303 ? -38.888 16.783 79.683 1.00 75.69 303 SER A N 1
ATOM 2432 C CA . SER A 1 303 ? -38.096 17.872 79.097 1.00 75.69 303 SER A CA 1
ATOM 2433 C C . SER A 1 303 ? -37.918 19.052 80.061 1.00 75.69 303 SER A C 1
ATOM 2435 O O . SER A 1 303 ? -36.845 19.652 80.096 1.00 75.69 303 SER A O 1
ATOM 2437 N N . LYS A 1 304 ? -38.928 19.371 80.884 1.00 65.81 304 LYS A N 1
ATOM 2438 C CA . LYS A 1 304 ? -38.839 20.417 81.921 1.00 65.81 304 LYS A CA 1
ATOM 2439 C C . LYS A 1 304 ? -37.957 20.002 83.103 1.00 65.81 304 LYS A C 1
ATOM 2441 O O . LYS A 1 304 ? -37.279 20.852 83.675 1.00 65.81 304 LYS A O 1
ATOM 2446 N N . CYS A 1 305 ? -37.906 18.714 83.443 1.00 60.25 305 CYS A N 1
ATOM 2447 C CA . CYS A 1 305 ? -37.023 18.200 84.495 1.00 60.25 305 CYS A CA 1
ATOM 2448 C C . CYS A 1 305 ? -35.539 18.206 84.092 1.00 60.25 305 CYS A C 1
ATOM 2450 O O . CYS A 1 305 ? -34.689 18.459 84.943 1.00 60.25 305 CYS A O 1
ATOM 2452 N N . LYS A 1 306 ? -35.213 18.019 82.805 1.00 59.34 306 LYS A N 1
ATOM 2453 C CA . LYS A 1 306 ? -33.826 18.110 82.307 1.00 59.34 306 LYS A CA 1
ATOM 2454 C C . LYS A 1 306 ? -33.244 19.531 82.306 1.00 59.34 306 LYS A C 1
ATOM 2456 O O . LYS A 1 306 ? -32.030 19.672 82.310 1.00 59.34 306 LYS A O 1
ATOM 2461 N N . GLY A 1 307 ? -34.078 20.573 82.351 1.00 57.47 307 GLY A N 1
ATOM 2462 C CA . GLY A 1 307 ? -33.636 21.973 82.423 1.00 57.47 307 GLY A CA 1
ATOM 2463 C C . GLY A 1 307 ? -33.374 22.517 83.837 1.00 57.47 307 GLY A C 1
ATOM 2464 O O . GLY A 1 307 ? -33.052 23.690 83.965 1.00 57.47 307 GLY A O 1
ATOM 2465 N N . ARG A 1 308 ? -33.543 21.711 84.899 1.00 54.59 308 ARG A N 1
ATOM 2466 C CA . ARG A 1 308 ? -33.370 22.131 86.312 1.00 54.59 308 ARG A CA 1
ATOM 2467 C C . ARG A 1 308 ? -32.118 21.571 87.003 1.00 54.59 308 ARG A C 1
ATOM 2469 O O . ARG A 1 308 ? -31.988 21.724 88.212 1.00 54.59 308 ARG A O 1
ATOM 2476 N N . GLN A 1 309 ? -31.220 20.922 86.261 1.00 52.25 309 GLN A N 1
ATOM 2477 C CA . GLN A 1 309 ? -29.936 20.408 86.769 1.00 52.25 309 GLN A CA 1
ATOM 2478 C C . GLN A 1 309 ? -28.719 21.204 86.253 1.00 52.25 309 GLN A C 1
ATOM 2480 O O . GLN A 1 309 ? -27.636 20.641 86.112 1.00 52.25 309 GLN A O 1
ATOM 2485 N N . GLY A 1 310 ? -28.904 22.493 85.957 1.00 47.72 310 GLY A N 1
ATOM 2486 C CA . GLY A 1 310 ? -27.828 23.447 85.663 1.00 47.72 310 GLY A CA 1
ATOM 2487 C C . GLY A 1 310 ? -27.745 24.502 86.749 1.00 47.72 310 GLY A C 1
ATOM 2488 O O . GLY A 1 310 ? -28.828 25.017 87.110 1.00 47.72 310 GLY A O 1
#

Foldseek 3Di:
DDDDPLLVVLLLLLLQLLLVVVCCVVVHHAALCVVVDPLSNVLSCVSCVPSVDDDPPRDHHDPCVRVPNVVVVVSSVSSVVSSVVVCVVDPDDPPPRPPDDPDDDDDDDDDDDDDDDDDDDDDDPDDPDDDDDDDDDDDDDDDDDDDDDPVVVVVVVVVVVVVVVVVVVVVVVVVVVVVVVVVVVVVVVVVVVVVVVVVVVVVVVVVVVVVVVVVVVVVVVVVVVVVVVVVVVVVVVVVVVVVVVVVVVVVVVVVVVVVVVVVVVVVVVVVVVVVVVVVCVVVVVDDPCDDVVNVVVVVVVVVVVVVPPD